Protein AF-A0A933INC3-F1 (afdb_monomer)

pLDDT: mean 94.61, std 6.66, range [44.75, 98.75]

Secondary structure (DSSP, 8-state):
------EEEEEE-HHHHHHH-TTHHHHHHHTTEEEEEEP--TT--SHHHHHHHHHHHHHHHHHHHHTT---EEEE---GGGPPPGGG-SS-HHHHHHHHHHHHTT-TTEEEEEEEE-SS--HHHHHHHHHHHHHGGG--SSEEEEE--SSSHHHHHHHHHHHHHTSSS-GGGEEE-S--TTTHHHHHHTT-EEEEEBSTTSB-HHHHHHHHHH-TTHHHHEEEE--BSSS---HHHHHHTSTTS-HHHHHIIIIIHHHHHTT-GGG-

Foldseek 3Di:
DPQDQAFEFLEAALVQQCVQPVCVLVVCQVRNYEYEHFDEQPPQQALVSLLVSVVVVLVVCVVSVVVRRRYAYAAEYALNNPHPPVRYPDQLLVSLLVSCVVCLPRPRYLYHDDAFDAPLDPVSLSNNLSNLNSCVSVQGHAAEYEAYPPPRQVRVVVRVVSVLVRPHDLLRYEYALDWLVRQCVSVVSPHAYEHADDPVGDALVRLVSNVVVPVSNLQRYAYHHRYGSHDDCRLVCSLPDPPDDVSSSSRRRHVNSCVSSVNVVVD

Sequence (267 aa):
MGNNDYRIDSHVHLDRILEGDPARVDWMIERNLAPISWAFSEGRDSFQAVRSYLEEQKELVRRLNLRGLRCYHVVGIHPRCIPPEAGWDLPPEVFLTDLFLRFREDPYCLGVGEIGLETGSDLEIAVFKAHLKALNSYREGCVCVHTPREDKVRVMLKALDILEQADLDPNRIVVDHLTPETVGSALERGFWAGVTMSPIKCGPEDVLAILDRFPKARERVMLNTDSNHDFYEDLFRFVHSRSTRQDWAYRIGFENTARFFGILDRF

Solvent-accessible surface area (backbone atoms only — not comparable to full-atom values): 13840 Å² total; per-residue (Å²): 129,84,84,72,80,54,34,39,32,65,32,26,27,59,73,38,23,49,72,54,45,54,67,53,55,58,56,28,42,80,57,40,43,27,45,25,25,40,32,53,54,75,92,29,57,22,56,68,50,40,51,51,50,52,54,51,49,52,54,49,42,53,55,39,39,76,73,60,33,60,47,34,32,27,50,55,58,19,45,93,26,62,41,54,76,92,32,50,91,56,60,66,40,59,49,43,34,56,50,51,65,66,43,70,77,38,93,48,48,45,28,36,9,26,28,32,36,52,84,61,45,73,68,30,49,54,51,37,52,23,49,61,57,25,40,73,81,46,86,81,48,29,38,38,29,50,44,28,90,59,70,36,70,66,42,34,52,55,50,50,56,53,52,74,71,41,99,63,67,42,75,39,30,34,43,27,67,39,45,72,84,50,42,57,70,40,52,74,69,50,28,25,35,26,33,32,21,31,102,88,69,34,53,73,66,44,54,49,49,36,51,68,76,35,75,66,37,64,72,35,27,28,35,15,36,65,23,26,55,62,78,57,61,45,48,66,54,46,52,70,32,89,86,44,56,67,72,54,25,48,25,29,31,25,51,32,44,27,56,61,58,70,42,57,89,79,109

Radius of gyration: 17.3 Å; Cα contacts (8 Å, |Δi|>4): 498; chains: 1; bounding box: 44×37×44 Å

Nearest PDB structures (foldseek):
  3guw-assembly2_D  TM=8.464E-01  e=1.607E-11  Archaeoglobus fulgidus DSM 4304
  4qro-assembly1_A  TM=6.154E-01  e=3.647E-06  Polaromonas sp. JS666
  2dvu-assembly1_C  TM=6.287E-01  e=1.044E-05  Rhizobium sp. MTP-10005
  7bpc-assembly1_D  TM=6.444E-01  e=2.990E-05  Fusarium oxysporum
  6m53-assembly1_A-2  TM=6.338E-01  e=1.536E-04  Fusarium oxysporum

Structure (mmCIF, N/CA/C/O backbone):
data_AF-A0A933INC3-F1
#
_entry.id   AF-A0A933INC3-F1
#
loop_
_atom_site.group_PDB
_atom_site.id
_atom_site.type_symbol
_atom_site.label_atom_id
_atom_site.label_alt_id
_atom_site.label_comp_id
_atom_site.label_asym_id
_atom_site.label_entity_id
_atom_site.label_seq_id
_atom_site.pdbx_PDB_ins_code
_atom_site.Cartn_x
_atom_site.Cartn_y
_atom_site.Cartn_z
_atom_site.occupancy
_atom_site.B_iso_or_equiv
_atom_site.auth_seq_id
_atom_site.auth_comp_id
_atom_site.auth_asym_id
_atom_site.auth_atom_id
_atom_site.pdbx_PDB_model_num
ATOM 1 N N . MET A 1 1 ? -19.454 -6.520 19.773 1.00 44.75 1 MET A N 1
ATOM 2 C CA . MET A 1 1 ? -18.056 -6.570 19.301 1.00 44.75 1 MET A CA 1
ATOM 3 C C . MET A 1 1 ? -17.294 -5.578 20.154 1.00 44.75 1 MET A C 1
ATOM 5 O O . MET A 1 1 ? -17.765 -4.454 20.276 1.00 44.75 1 MET A O 1
ATOM 9 N N . GLY A 1 2 ? -16.264 -6.025 20.877 1.00 48.22 2 GLY A N 1
ATOM 10 C CA . GLY A 1 2 ? -15.470 -5.134 21.727 1.00 48.22 2 GLY A CA 1
ATOM 11 C C . GLY A 1 2 ? -14.809 -4.074 20.855 1.00 48.22 2 GLY A C 1
ATOM 12 O O . GLY A 1 2 ? -14.285 -4.410 19.796 1.00 48.22 2 GLY A O 1
ATOM 13 N N . ASN A 1 3 ? -14.915 -2.805 21.242 1.00 60.34 3 ASN A N 1
ATOM 14 C CA . ASN A 1 3 ? -14.303 -1.721 20.485 1.00 60.34 3 ASN A CA 1
ATOM 15 C C . ASN A 1 3 ? -12.782 -1.890 20.597 1.00 60.34 3 ASN A C 1
ATOM 17 O O . ASN A 1 3 ? -12.246 -1.817 21.699 1.00 60.34 3 ASN A O 1
ATOM 21 N N . ASN A 1 4 ? -12.114 -2.202 19.487 1.00 75.25 4 ASN A N 1
ATOM 22 C CA . ASN A 1 4 ? -10.658 -2.243 19.452 1.00 75.25 4 ASN A CA 1
ATOM 23 C C . ASN A 1 4 ? -10.133 -0.800 19.488 1.00 75.25 4 ASN A C 1
ATOM 25 O O . ASN A 1 4 ? -10.563 0.030 18.680 1.00 75.25 4 ASN A O 1
ATOM 29 N N . ASP A 1 5 ? -9.229 -0.501 20.419 1.00 89.00 5 ASP A N 1
ATOM 30 C CA . ASP A 1 5 ? -8.644 0.837 20.558 1.00 89.00 5 ASP A CA 1
ATOM 31 C C . ASP A 1 5 ? -7.553 1.127 19.517 1.00 89.00 5 ASP A C 1
ATOM 33 O O . ASP A 1 5 ? -7.096 2.264 19.415 1.00 89.00 5 ASP A O 1
ATOM 37 N N . TYR A 1 6 ? -7.163 0.145 18.700 1.00 95.75 6 TYR A N 1
ATOM 38 C CA . TYR A 1 6 ? -6.208 0.366 17.623 1.00 95.75 6 TYR A CA 1
ATOM 39 C C . TYR A 1 6 ? -6.802 1.112 16.430 1.00 95.75 6 TYR A C 1
ATOM 41 O O . TYR A 1 6 ? -7.982 0.996 16.083 1.00 95.75 6 TYR A O 1
ATOM 49 N N . ARG A 1 7 ? -5.926 1.841 15.743 1.00 97.19 7 ARG A N 1
ATOM 50 C CA . ARG A 1 7 ? -6.109 2.285 14.359 1.00 97.19 7 ARG A CA 1
ATOM 51 C C . ARG A 1 7 ? -4.988 1.716 13.506 1.00 97.19 7 ARG A C 1
ATOM 53 O O . ARG A 1 7 ? -3.928 1.381 14.033 1.00 97.19 7 ARG A O 1
ATOM 60 N N . ILE A 1 8 ? -5.224 1.597 12.206 1.00 98.50 8 ILE A N 1
ATOM 61 C CA . ILE A 1 8 ? -4.214 1.135 11.255 1.00 98.50 8 ILE A CA 1
ATOM 62 C C . ILE A 1 8 ? -3.999 2.223 10.212 1.00 98.50 8 ILE A C 1
ATOM 64 O O . ILE A 1 8 ? -4.950 2.643 9.556 1.00 98.50 8 ILE A O 1
ATOM 68 N N . ASP A 1 9 ? -2.750 2.647 10.060 1.00 98.62 9 ASP A N 1
ATOM 69 C CA . ASP A 1 9 ? -2.318 3.422 8.903 1.00 98.62 9 ASP A CA 1
ATOM 70 C C . ASP A 1 9 ? -1.898 2.438 7.807 1.00 98.62 9 ASP A C 1
ATOM 72 O O . ASP A 1 9 ? -0.901 1.722 7.955 1.00 98.62 9 ASP A O 1
ATOM 76 N N . SER A 1 10 ? -2.706 2.326 6.746 1.00 98.56 10 SER A N 1
ATOM 77 C CA . SER A 1 10 ? -2.545 1.244 5.770 1.00 98.56 10 SER A CA 1
ATOM 78 C C . SER A 1 10 ? -1.328 1.399 4.858 1.00 98.56 10 SER A C 1
ATOM 80 O O .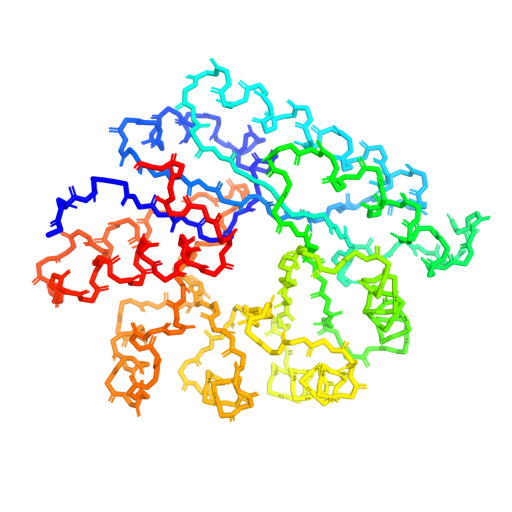 SER A 1 10 ? -1.026 0.451 4.133 1.00 98.56 10 SER A O 1
ATOM 82 N N . HIS A 1 11 ? -0.666 2.560 4.863 1.00 98.75 11 HIS A N 1
ATOM 83 C CA . HIS A 1 11 ? 0.489 2.853 4.021 1.00 98.75 11 HIS A CA 1
ATOM 84 C C . HIS A 1 11 ? 1.326 3.997 4.614 1.00 98.75 11 HIS A C 1
ATOM 86 O O . HIS A 1 11 ? 0.915 5.158 4.645 1.00 98.75 11 HIS A O 1
ATOM 92 N N . VAL A 1 12 ? 2.538 3.650 5.043 1.00 98.62 12 VAL A N 1
ATOM 93 C CA . VAL A 1 12 ? 3.628 4.580 5.370 1.00 98.62 12 VAL A CA 1
ATOM 94 C C . VAL A 1 12 ? 4.962 4.032 4.849 1.00 98.62 12 VAL A C 1
ATOM 96 O O . VAL A 1 12 ? 5.037 2.875 4.439 1.00 98.62 12 VAL A O 1
ATOM 99 N N . HIS A 1 13 ? 6.045 4.797 4.970 1.00 98.31 13 HIS A N 1
ATOM 100 C CA . HIS A 1 13 ? 7.417 4.317 4.776 1.00 98.31 13 HIS A CA 1
ATOM 101 C C . HIS A 1 13 ? 8.206 4.448 6.090 1.00 98.31 13 HIS A C 1
ATOM 103 O O . HIS A 1 13 ? 8.752 5.508 6.408 1.00 98.31 13 HIS A O 1
ATOM 109 N N . LEU A 1 14 ? 8.232 3.381 6.904 1.00 98.12 14 LEU A N 1
ATOM 110 C CA . LEU A 1 14 ? 8.781 3.430 8.272 1.00 98.12 14 LEU A CA 1
ATOM 111 C C . LEU A 1 14 ? 10.280 3.738 8.330 1.00 98.12 14 LEU A C 1
ATOM 113 O O . LEU A 1 14 ? 10.731 4.396 9.267 1.00 98.12 14 LEU A O 1
ATOM 117 N N . ASP A 1 15 ? 11.046 3.263 7.350 1.00 97.25 15 ASP A N 1
ATOM 118 C CA . ASP A 1 15 ? 12.463 3.590 7.185 1.00 97.25 15 ASP A CA 1
ATOM 119 C C . ASP A 1 15 ? 12.658 5.106 7.056 1.00 97.25 15 ASP A C 1
ATOM 121 O O . ASP A 1 15 ? 13.464 5.690 7.777 1.00 97.25 15 ASP A O 1
ATOM 125 N N . ARG A 1 16 ? 11.837 5.756 6.225 1.00 97.31 16 ARG A N 1
ATOM 126 C CA . ARG A 1 16 ? 11.894 7.205 5.978 1.00 97.31 16 ARG A CA 1
ATOM 127 C C . ARG A 1 16 ? 11.399 8.029 7.161 1.00 97.31 16 ARG A C 1
ATOM 129 O O . ARG A 1 16 ? 12.016 9.038 7.492 1.00 97.31 16 ARG A O 1
ATOM 136 N N . ILE A 1 17 ? 10.351 7.573 7.849 1.00 98.00 17 ILE A N 1
ATOM 137 C CA . ILE A 1 17 ? 9.885 8.207 9.095 1.00 98.00 17 ILE A CA 1
ATOM 138 C C . ILE A 1 17 ? 11.004 8.222 10.136 1.00 98.00 17 ILE A C 1
ATOM 140 O O . ILE A 1 17 ? 11.226 9.239 10.784 1.00 98.00 17 ILE A O 1
ATOM 144 N N . LEU A 1 18 ? 11.740 7.119 10.290 1.00 97.00 18 LEU A N 1
ATOM 145 C CA . LEU A 1 18 ? 12.851 7.044 11.240 1.00 97.00 18 LEU A CA 1
ATOM 146 C C . LEU A 1 18 ? 14.048 7.916 10.851 1.00 97.00 18 LEU A C 1
ATOM 148 O O . LEU A 1 18 ? 14.745 8.399 11.742 1.00 97.00 18 LEU A O 1
ATOM 152 N N . GLU A 1 19 ? 14.292 8.105 9.554 1.00 96.31 19 GLU A N 1
ATOM 153 C CA . GLU A 1 19 ? 15.299 9.048 9.054 1.00 96.31 19 GLU A CA 1
ATOM 154 C C . GLU A 1 19 ? 14.908 10.510 9.326 1.00 96.31 19 GLU A C 1
ATOM 156 O O . GLU A 1 19 ? 15.783 11.318 9.636 1.00 96.31 19 GLU A O 1
ATOM 161 N N . GLY A 1 20 ? 13.618 10.849 9.211 1.00 96.31 20 GLY A N 1
ATOM 162 C CA . GLY A 1 20 ? 13.102 12.207 9.410 1.00 96.31 20 GLY A CA 1
ATOM 163 C C . GLY A 1 20 ? 12.872 12.577 10.879 1.00 96.31 20 GLY A C 1
ATOM 164 O O . GLY A 1 20 ? 13.449 13.543 11.378 1.00 96.31 20 GLY A O 1
ATOM 165 N N . ASP A 1 21 ? 12.034 11.811 11.580 1.00 96.12 21 ASP A N 1
ATOM 166 C CA . ASP A 1 21 ? 11.660 12.040 12.978 1.00 96.12 21 ASP A CA 1
ATOM 167 C C . ASP A 1 21 ? 11.411 10.705 13.715 1.00 96.12 21 ASP A C 1
ATOM 169 O O . ASP A 1 21 ? 10.285 10.192 13.764 1.00 96.12 21 ASP A O 1
ATOM 173 N N . PRO A 1 22 ? 12.442 10.119 14.351 1.00 95.56 22 PRO A N 1
ATOM 174 C CA . PRO A 1 22 ? 12.309 8.827 15.011 1.00 95.56 22 PRO A CA 1
ATOM 175 C C . PRO A 1 22 ? 11.391 8.844 16.243 1.00 95.56 22 PRO A C 1
ATOM 177 O O . PRO A 1 22 ? 10.933 7.776 16.661 1.00 95.56 22 PRO A O 1
ATOM 180 N N . ALA A 1 23 ? 11.075 10.018 16.812 1.00 96.88 23 ALA A N 1
ATOM 181 C CA . ALA A 1 23 ? 10.150 10.132 17.943 1.00 96.88 23 ALA A CA 1
ATOM 182 C C . ALA A 1 23 ? 8.705 9.763 17.555 1.00 96.88 23 ALA A C 1
ATOM 184 O O . ALA A 1 23 ? 7.881 9.444 18.416 1.00 96.88 23 ALA A O 1
ATOM 185 N N . ARG A 1 24 ? 8.392 9.727 16.252 1.00 97.69 24 ARG A N 1
ATOM 186 C CA . ARG A 1 24 ? 7.079 9.303 15.747 1.00 97.69 24 ARG A CA 1
ATOM 187 C C . ARG A 1 24 ? 6.761 7.844 16.025 1.00 97.69 24 ARG A C 1
ATOM 189 O O . ARG A 1 24 ? 5.590 7.504 16.157 1.00 97.69 24 ARG A O 1
ATOM 196 N N . VAL A 1 25 ? 7.772 6.995 16.209 1.00 97.94 25 VAL A N 1
ATOM 197 C CA . VAL A 1 25 ? 7.556 5.615 16.663 1.00 97.94 25 VAL A CA 1
ATOM 198 C C . VAL A 1 25 ? 6.901 5.584 18.040 1.00 97.94 25 VAL A C 1
ATOM 200 O O . VAL A 1 25 ? 5.900 4.893 18.214 1.00 97.94 25 VAL A O 1
ATOM 203 N N . ASP A 1 26 ? 7.418 6.354 18.997 1.00 98.25 26 ASP A N 1
ATOM 204 C CA . ASP A 1 26 ? 6.863 6.381 20.353 1.00 98.25 26 ASP A CA 1
ATOM 205 C C . ASP A 1 26 ? 5.454 6.997 20.339 1.00 98.25 26 ASP A C 1
ATOM 207 O O . ASP A 1 26 ? 4.534 6.460 20.955 1.00 98.25 26 ASP A O 1
ATOM 211 N N . TRP A 1 27 ? 5.241 8.035 19.520 1.00 98.12 27 TRP A N 1
ATOM 212 C CA . TRP A 1 27 ? 3.917 8.625 19.303 1.00 98.12 27 TRP A CA 1
ATOM 213 C C . TRP A 1 27 ? 2.881 7.601 18.808 1.00 98.12 27 TRP A C 1
ATOM 215 O O . TRP A 1 27 ? 1.746 7.612 19.293 1.00 98.12 27 TRP A O 1
ATOM 225 N N . MET A 1 28 ? 3.263 6.720 17.869 1.00 98.50 28 MET A N 1
ATOM 226 C CA . MET A 1 28 ? 2.406 5.649 17.340 1.00 98.50 28 MET A CA 1
ATOM 227 C C . MET A 1 28 ? 2.114 4.574 18.395 1.00 98.50 28 MET A C 1
ATOM 229 O O . MET A 1 28 ? 0.959 4.166 18.536 1.00 98.50 28 MET A O 1
ATOM 233 N N . ILE A 1 29 ? 3.128 4.163 19.169 1.00 98.31 29 ILE A N 1
ATOM 234 C CA . ILE A 1 29 ? 2.984 3.193 20.269 1.00 98.31 29 ILE A CA 1
ATOM 235 C C . ILE A 1 29 ? 1.985 3.707 21.310 1.00 98.31 29 ILE A C 1
ATOM 237 O O . ILE A 1 29 ? 1.024 3.016 21.638 1.00 98.31 29 ILE A O 1
ATOM 241 N N . GLU A 1 30 ? 2.165 4.939 21.792 1.00 97.88 30 GLU A N 1
ATOM 242 C CA . GLU A 1 30 ? 1.306 5.560 22.812 1.00 97.88 30 GLU A CA 1
ATOM 243 C C . GLU A 1 30 ? -0.167 5.673 22.394 1.00 97.88 30 GLU A C 1
ATOM 245 O O . GLU A 1 30 ? -1.050 5.810 23.241 1.00 97.88 30 GLU A O 1
ATOM 250 N N . ARG A 1 31 ? -0.434 5.658 21.086 1.00 97.56 31 ARG A N 1
ATOM 251 C CA . ARG A 1 31 ? -1.758 5.889 20.495 1.00 97.56 31 ARG A CA 1
ATOM 252 C C . ARG A 1 31 ? -2.373 4.650 19.866 1.00 97.56 31 ARG A C 1
ATOM 254 O O . ARG A 1 31 ? -3.428 4.771 19.248 1.00 97.56 31 ARG A O 1
ATOM 261 N N . ASN A 1 32 ? -1.741 3.483 20.013 1.00 97.50 32 ASN A N 1
ATOM 262 C CA . ASN A 1 32 ? -2.178 2.248 19.363 1.00 97.50 32 ASN A CA 1
ATOM 263 C C . ASN A 1 32 ? -2.395 2.438 17.845 1.00 97.50 32 ASN A C 1
ATOM 265 O O . ASN A 1 32 ? -3.365 1.936 17.273 1.00 97.50 32 ASN A O 1
ATOM 269 N N . LEU A 1 33 ? -1.519 3.200 17.180 1.00 98.19 33 LEU A N 1
ATOM 270 C CA . LEU A 1 33 ? -1.530 3.321 15.724 1.00 98.19 33 LEU A CA 1
ATOM 271 C C . LEU A 1 33 ? -0.570 2.284 15.143 1.00 98.19 33 LEU A C 1
ATOM 273 O O . LEU A 1 33 ? 0.637 2.368 15.353 1.00 98.19 33 LEU A O 1
ATOM 277 N N . ALA A 1 34 ? -1.112 1.307 14.423 1.00 98.56 34 ALA A N 1
ATOM 278 C CA . ALA A 1 34 ? -0.337 0.274 13.756 1.00 98.56 34 ALA A CA 1
ATOM 279 C C . ALA A 1 34 ? -0.048 0.669 12.297 1.00 98.56 34 ALA A C 1
ATOM 281 O O . ALA A 1 34 ? -0.988 0.779 11.510 1.00 98.56 34 ALA A O 1
ATOM 282 N N . PRO A 1 35 ? 1.216 0.884 11.908 1.00 98.69 35 PRO A N 1
ATOM 283 C CA . PRO A 1 35 ? 1.570 1.200 10.530 1.00 98.69 35 PRO A CA 1
ATOM 284 C C . PRO A 1 35 ? 1.825 -0.051 9.681 1.00 98.69 35 PRO A C 1
ATOM 286 O O . PRO A 1 35 ? 2.371 -1.053 10.160 1.00 98.69 35 PRO A O 1
ATOM 289 N N . ILE A 1 36 ? 1.507 0.046 8.391 1.00 98.75 36 ILE A N 1
ATOM 290 C CA . ILE A 1 36 ? 1.934 -0.906 7.360 1.00 98.75 36 ILE A CA 1
ATOM 291 C C . ILE A 1 36 ? 2.946 -0.205 6.450 1.00 98.75 36 ILE A C 1
ATOM 293 O O . ILE A 1 36 ? 2.606 0.734 5.735 1.00 98.75 36 ILE A O 1
ATOM 297 N N . SER A 1 37 ? 4.199 -0.657 6.504 1.00 98.69 37 SER A N 1
ATOM 298 C CA . SER A 1 37 ? 5.319 -0.091 5.751 1.00 98.69 37 SER A CA 1
ATOM 299 C C . SER A 1 37 ? 5.346 -0.624 4.321 1.00 98.69 37 SER A C 1
ATOM 301 O O . SER A 1 37 ? 5.420 -1.838 4.121 1.00 98.69 37 SER A O 1
ATOM 303 N N . TRP A 1 38 ? 5.280 0.255 3.327 1.00 98.56 38 TRP A N 1
ATOM 304 C CA . TRP A 1 38 ? 5.379 -0.123 1.917 1.00 98.56 38 TRP A CA 1
ATOM 305 C C . TRP A 1 38 ? 6.794 0.142 1.400 1.00 98.56 38 TRP A C 1
ATOM 307 O O . TRP A 1 38 ? 7.463 1.098 1.805 1.00 98.56 38 TRP A O 1
ATOM 317 N N . ALA A 1 39 ? 7.285 -0.734 0.525 1.00 96.88 39 ALA A N 1
ATOM 318 C CA . ALA A 1 39 ? 8.638 -0.632 -0.003 1.00 96.88 39 ALA A CA 1
ATOM 319 C C . ALA A 1 39 ? 8.776 0.500 -1.032 1.00 96.88 39 ALA A C 1
ATOM 321 O O . ALA A 1 39 ? 8.030 0.532 -2.007 1.00 96.88 39 ALA A O 1
ATOM 322 N N . PHE A 1 40 ? 9.794 1.357 -0.869 1.00 96.88 40 PHE A N 1
ATOM 323 C CA . PHE A 1 40 ? 10.118 2.409 -1.844 1.00 96.88 40 PHE A CA 1
ATOM 324 C C . PHE A 1 40 ? 11.447 2.159 -2.573 1.00 96.88 40 PHE A C 1
ATOM 326 O O . PHE A 1 40 ? 11.507 2.266 -3.788 1.00 96.88 40 PHE A O 1
ATOM 333 N N . SER A 1 41 ? 12.507 1.712 -1.890 1.00 95.19 41 SER A N 1
ATOM 334 C CA . SER A 1 41 ? 13.806 1.335 -2.500 1.00 95.19 41 SER A CA 1
ATOM 335 C C . SER A 1 41 ? 14.486 2.415 -3.366 1.00 95.19 41 SER A C 1
ATOM 337 O O . SER A 1 41 ? 15.206 2.112 -4.315 1.00 95.19 41 SER A O 1
ATOM 339 N N . GLU A 1 42 ? 14.297 3.693 -3.040 1.00 95.12 42 GLU A N 1
ATOM 340 C CA . GLU A 1 42 ? 14.924 4.795 -3.779 1.00 95.12 42 GLU A CA 1
ATOM 341 C C . GLU A 1 42 ? 16.456 4.695 -3.811 1.00 95.12 42 GLU A C 1
ATOM 343 O O . GLU A 1 42 ? 17.097 4.359 -2.812 1.00 95.12 42 GLU A O 1
ATOM 348 N N . GLY A 1 43 ? 17.039 5.010 -4.970 1.00 93.06 43 GLY A N 1
ATOM 349 C CA . GLY A 1 43 ? 18.489 5.038 -5.167 1.00 93.06 43 GLY A CA 1
ATOM 350 C C . GLY A 1 43 ? 19.149 3.663 -5.300 1.00 93.06 43 GLY A C 1
ATOM 351 O O . GLY A 1 43 ? 20.375 3.588 -5.321 1.00 93.06 43 GLY A O 1
ATOM 352 N N . ARG A 1 44 ? 18.376 2.571 -5.386 1.00 96.69 44 ARG A N 1
ATOM 353 C CA . ARG A 1 44 ? 18.907 1.223 -5.637 1.00 96.69 44 ARG A CA 1
ATOM 354 C C . ARG A 1 44 ? 19.024 0.985 -7.143 1.00 96.69 44 ARG A C 1
ATOM 356 O O . ARG A 1 44 ? 18.049 1.083 -7.877 1.00 96.69 44 ARG A O 1
ATOM 363 N N . ASP A 1 45 ? 20.231 0.678 -7.600 1.00 96.31 45 ASP A N 1
ATOM 364 C CA . ASP A 1 45 ? 20.603 0.613 -9.020 1.00 96.31 45 ASP A CA 1
ATOM 365 C C . ASP A 1 45 ? 20.677 -0.815 -9.585 1.00 96.31 45 ASP A C 1
ATOM 367 O O . ASP A 1 45 ? 20.951 -1.007 -10.767 1.00 96.31 45 ASP A O 1
ATOM 371 N N . SER A 1 46 ? 20.415 -1.824 -8.755 1.00 97.94 46 SER A N 1
ATOM 372 C CA . SER A 1 46 ? 20.443 -3.237 -9.127 1.00 97.94 46 SER A CA 1
ATOM 373 C C . SER A 1 46 ? 19.415 -4.038 -8.338 1.00 97.94 46 SER A C 1
ATOM 375 O O . SER A 1 46 ? 19.022 -3.661 -7.230 1.00 97.94 46 SER A O 1
ATOM 377 N N . PHE A 1 47 ? 19.018 -5.197 -8.863 1.00 97.25 47 PHE A N 1
ATOM 378 C CA . PHE A 1 47 ? 18.140 -6.116 -8.131 1.00 97.25 47 PHE A CA 1
ATOM 379 C C . PHE A 1 47 ? 18.762 -6.621 -6.826 1.00 97.25 47 PHE A C 1
ATOM 381 O O . PHE A 1 47 ? 18.063 -6.770 -5.822 1.00 97.25 47 PHE A O 1
ATOM 388 N N . GLN A 1 48 ? 20.086 -6.786 -6.780 1.00 96.62 48 GLN A N 1
ATOM 389 C CA . GLN A 1 48 ? 20.786 -7.085 -5.533 1.00 96.62 48 GLN A CA 1
ATOM 390 C C . GLN A 1 48 ? 20.603 -5.974 -4.490 1.00 96.62 48 GLN A C 1
ATOM 392 O O . GLN A 1 48 ? 20.336 -6.279 -3.328 1.00 96.62 48 GLN A O 1
ATOM 397 N N . ALA A 1 49 ? 20.733 -4.704 -4.886 1.00 97.88 49 ALA A N 1
ATOM 398 C CA . ALA A 1 49 ? 20.560 -3.570 -3.981 1.00 97.88 49 ALA A CA 1
ATOM 399 C C . ALA A 1 49 ? 19.107 -3.437 -3.492 1.00 97.88 49 ALA A C 1
ATOM 401 O O . ALA A 1 49 ? 18.884 -3.167 -2.311 1.00 97.88 49 ALA A O 1
ATOM 402 N N . VAL A 1 50 ? 18.125 -3.686 -4.368 1.00 98.12 50 VAL A N 1
ATOM 403 C CA . VAL A 1 50 ? 16.701 -3.758 -3.997 1.00 98.12 50 VAL A CA 1
ATOM 404 C C . VAL A 1 50 ? 16.467 -4.864 -2.967 1.00 98.12 50 VAL A C 1
ATOM 406 O O . VAL A 1 50 ? 15.852 -4.622 -1.932 1.00 98.12 50 VAL A O 1
ATOM 409 N N . ARG A 1 51 ? 17.005 -6.068 -3.195 1.00 97.56 51 ARG A N 1
ATOM 410 C CA . ARG A 1 51 ? 16.886 -7.182 -2.244 1.00 97.56 51 ARG A CA 1
ATOM 411 C C . ARG A 1 51 ? 17.484 -6.841 -0.880 1.00 97.56 51 ARG A C 1
ATOM 413 O O . ARG A 1 51 ? 16.837 -7.095 0.130 1.00 97.56 51 ARG A O 1
ATOM 420 N N . SER A 1 52 ? 18.681 -6.254 -0.842 1.00 97.88 52 SER A N 1
ATOM 421 C CA . SER A 1 52 ? 19.306 -5.839 0.420 1.00 97.88 52 SER A CA 1
ATOM 422 C C . SER A 1 52 ? 18.433 -4.839 1.186 1.00 97.88 52 SER A C 1
ATOM 424 O O . SER A 1 52 ? 18.215 -5.018 2.380 1.00 97.88 52 SER A O 1
ATOM 426 N N . TYR A 1 53 ? 17.861 -3.847 0.494 1.00 98.38 53 TYR A N 1
ATOM 427 C CA . TYR A 1 53 ? 16.930 -2.887 1.095 1.00 98.38 53 TYR A CA 1
ATOM 428 C C . TYR A 1 53 ? 15.692 -3.560 1.713 1.00 98.38 53 TYR A C 1
ATOM 430 O O . TYR A 1 53 ? 15.270 -3.203 2.810 1.00 98.38 53 TYR A O 1
ATOM 438 N N . LEU A 1 54 ? 15.109 -4.552 1.037 1.00 98.19 54 LEU A N 1
ATOM 439 C CA . LEU A 1 54 ? 13.923 -5.248 1.545 1.00 98.19 54 LEU A CA 1
ATOM 440 C C . LEU A 1 54 ? 14.236 -6.112 2.778 1.00 98.19 54 LEU A C 1
ATOM 442 O O . LEU A 1 54 ? 13.421 -6.192 3.697 1.00 98.19 54 LEU A O 1
ATOM 446 N N . GLU A 1 55 ? 15.422 -6.723 2.842 1.00 98.06 55 GLU A N 1
ATOM 447 C CA . GLU A 1 55 ? 15.876 -7.438 4.046 1.00 98.06 55 GLU A CA 1
ATOM 448 C C . GLU A 1 55 ? 16.129 -6.471 5.221 1.00 98.06 55 GLU A C 1
ATOM 450 O O . GLU A 1 55 ? 15.803 -6.785 6.368 1.00 98.06 55 GLU A O 1
ATOM 455 N N . GLU A 1 56 ? 16.634 -5.262 4.948 1.00 98.12 56 GLU A N 1
ATOM 456 C CA . GLU A 1 56 ? 16.762 -4.195 5.952 1.00 98.12 56 GLU A CA 1
ATOM 457 C C . GLU A 1 56 ? 15.389 -3.740 6.483 1.00 98.12 56 GLU A C 1
ATOM 459 O O . GLU A 1 56 ? 15.219 -3.614 7.699 1.00 98.12 56 GLU A O 1
ATOM 464 N N . GLN A 1 57 ? 14.393 -3.556 5.604 1.00 98.00 57 GLN A N 1
ATOM 465 C CA . GLN A 1 57 ? 13.000 -3.256 5.980 1.00 98.00 57 GLN A CA 1
ATOM 466 C C . GLN A 1 57 ? 12.408 -4.347 6.882 1.00 98.00 57 GLN A C 1
ATOM 468 O O . GLN A 1 57 ? 11.842 -4.046 7.935 1.00 98.00 57 GLN A O 1
ATOM 473 N N . LYS A 1 58 ? 12.600 -5.621 6.530 1.00 98.06 58 LYS A N 1
ATOM 474 C CA . LYS A 1 58 ? 12.157 -6.757 7.348 1.00 98.06 58 LYS A CA 1
ATOM 475 C C . LYS A 1 58 ? 12.757 -6.740 8.750 1.00 98.06 58 LYS A C 1
ATOM 477 O O . LYS A 1 58 ? 12.033 -6.869 9.742 1.00 98.06 58 LYS A O 1
ATOM 482 N N . GLU A 1 59 ? 14.071 -6.560 8.864 1.00 98.50 59 GLU A N 1
ATOM 483 C CA . GLU A 1 59 ? 14.719 -6.499 10.176 1.00 98.50 59 GLU A CA 1
ATOM 484 C C . GLU A 1 59 ? 14.276 -5.258 10.964 1.00 98.50 59 GLU A C 1
ATOM 486 O O . GLU A 1 59 ? 14.082 -5.330 12.179 1.00 98.50 59 GLU A O 1
ATOM 491 N N . LEU A 1 60 ? 14.053 -4.126 10.294 1.00 98.50 60 LEU A N 1
ATOM 492 C CA . LEU A 1 60 ? 13.492 -2.936 10.922 1.00 98.50 60 LEU A CA 1
ATOM 493 C C . LEU A 1 60 ? 12.115 -3.216 11.542 1.00 98.50 60 LEU A C 1
ATOM 495 O O . LEU A 1 60 ? 11.923 -2.956 12.731 1.00 98.50 60 LEU A O 1
ATOM 499 N N . VAL A 1 61 ? 11.185 -3.782 10.771 1.00 98.75 61 VAL A N 1
ATOM 500 C CA . VAL A 1 61 ? 9.827 -4.126 11.226 1.00 98.75 61 VAL A CA 1
ATOM 501 C C . VAL A 1 61 ? 9.876 -5.081 12.415 1.00 98.75 61 VAL A C 1
ATOM 503 O O . VAL A 1 61 ? 9.169 -4.881 13.407 1.00 98.75 61 VAL A O 1
ATOM 506 N N . ARG A 1 62 ? 10.764 -6.081 12.377 1.00 98.62 62 ARG A N 1
ATOM 507 C CA . ARG A 1 62 ? 10.973 -7.004 13.499 1.00 98.62 62 ARG A CA 1
ATOM 508 C C . ARG A 1 62 ? 11.430 -6.270 14.763 1.00 98.62 62 ARG A C 1
ATOM 510 O O . ARG A 1 62 ? 10.876 -6.503 15.838 1.00 98.62 62 ARG A O 1
ATOM 517 N N . ARG A 1 63 ? 12.413 -5.368 14.656 1.00 98.56 63 ARG A N 1
ATOM 518 C CA . ARG A 1 63 ? 12.907 -4.572 15.797 1.00 98.56 63 ARG A CA 1
ATOM 519 C C . ARG A 1 63 ? 11.836 -3.644 16.369 1.00 98.56 63 ARG A C 1
ATOM 521 O O . ARG A 1 63 ? 11.770 -3.489 17.586 1.00 98.56 63 ARG A O 1
ATOM 528 N N . LEU A 1 64 ? 11.010 -3.036 15.521 1.00 98.62 64 LEU A N 1
ATOM 529 C CA . LEU A 1 64 ? 9.929 -2.148 15.954 1.00 98.62 64 LEU A CA 1
ATOM 530 C C . LEU A 1 64 ? 8.821 -2.909 16.697 1.00 98.62 64 LEU A C 1
ATOM 532 O O . LEU A 1 64 ? 8.406 -2.462 17.767 1.00 98.62 64 LEU A O 1
ATOM 536 N N . ASN A 1 65 ? 8.447 -4.105 16.232 1.00 98.62 65 ASN A N 1
ATOM 537 C CA . ASN A 1 65 ? 7.531 -4.984 16.971 1.00 98.62 65 ASN A CA 1
ATOM 538 C C . ASN A 1 65 ? 8.094 -5.388 18.341 1.00 98.62 65 ASN A C 1
ATOM 540 O O . ASN A 1 65 ? 7.370 -5.352 19.334 1.00 98.62 65 ASN A O 1
ATOM 544 N N . LEU A 1 66 ? 9.396 -5.690 18.441 1.00 98.25 66 LEU A N 1
ATOM 545 C CA . LEU A 1 66 ? 10.049 -5.967 19.731 1.00 98.25 66 LEU A CA 1
ATOM 546 C C . LEU A 1 66 ? 10.056 -4.756 20.681 1.00 98.25 66 LEU A C 1
ATOM 548 O O . LEU A 1 66 ? 10.092 -4.940 21.896 1.00 98.25 66 LEU A O 1
ATOM 552 N N . ARG A 1 67 ? 10.003 -3.527 20.149 1.00 97.62 67 ARG A N 1
ATOM 553 C CA . ARG A 1 67 ? 9.839 -2.288 20.931 1.00 97.62 67 ARG A CA 1
ATOM 554 C C . ARG A 1 67 ? 8.389 -2.002 21.338 1.00 97.62 67 ARG A C 1
ATOM 556 O O . ARG A 1 67 ? 8.166 -1.058 22.087 1.00 97.62 67 ARG A O 1
ATOM 563 N N . GLY A 1 68 ? 7.424 -2.787 20.860 1.00 97.62 68 GLY A N 1
ATOM 564 C CA . GLY A 1 68 ? 6.000 -2.606 21.141 1.00 97.62 68 GLY A CA 1
ATOM 565 C C . GLY A 1 68 ? 5.218 -1.855 20.061 1.00 97.62 68 GLY A C 1
ATOM 566 O O . GLY A 1 68 ? 4.011 -1.688 20.217 1.00 97.62 68 GLY A O 1
ATOM 567 N N . LEU A 1 69 ? 5.847 -1.442 18.951 1.00 98.31 69 LEU A N 1
ATOM 568 C CA . LEU A 1 69 ? 5.107 -0.927 17.798 1.00 98.31 69 LEU A CA 1
ATOM 569 C C . LEU A 1 69 ? 4.576 -2.104 16.984 1.00 98.31 69 LEU A C 1
ATOM 571 O O . LEU A 1 69 ? 5.329 -2.741 16.252 1.00 98.31 69 LEU A O 1
ATOM 575 N N . ARG A 1 70 ? 3.273 -2.371 17.080 1.00 98.31 70 ARG A N 1
ATOM 576 C CA . ARG A 1 70 ? 2.613 -3.346 16.208 1.00 98.31 70 ARG A CA 1
ATOM 577 C C . ARG A 1 70 ? 2.633 -2.824 14.773 1.00 98.31 70 ARG A C 1
ATOM 579 O O . ARG A 1 70 ? 1.840 -1.955 14.429 1.00 98.31 70 ARG A O 1
ATOM 586 N N . CYS A 1 71 ? 3.537 -3.337 13.949 1.00 98.69 71 CYS A N 1
ATOM 587 C CA . CYS A 1 71 ? 3.687 -2.901 12.565 1.00 98.69 71 CYS A CA 1
ATOM 588 C C . CYS A 1 71 ? 3.944 -4.067 11.617 1.00 98.69 71 CYS A C 1
ATOM 590 O O . CYS A 1 71 ? 4.409 -5.136 12.015 1.00 98.69 71 CYS A O 1
ATOM 592 N N . TYR A 1 72 ? 3.661 -3.834 10.345 1.00 98.75 72 TYR A N 1
ATOM 593 C CA . TYR A 1 72 ? 3.778 -4.830 9.288 1.00 98.75 72 TYR A CA 1
ATOM 594 C C . TYR A 1 72 ? 4.420 -4.216 8.049 1.00 98.75 72 TYR A C 1
ATOM 596 O O . TYR A 1 72 ? 4.643 -3.005 8.005 1.00 98.75 72 TYR A O 1
ATOM 604 N N . HIS A 1 73 ? 4.707 -5.031 7.039 1.00 98.56 73 HIS A N 1
ATOM 605 C CA . HIS A 1 73 ?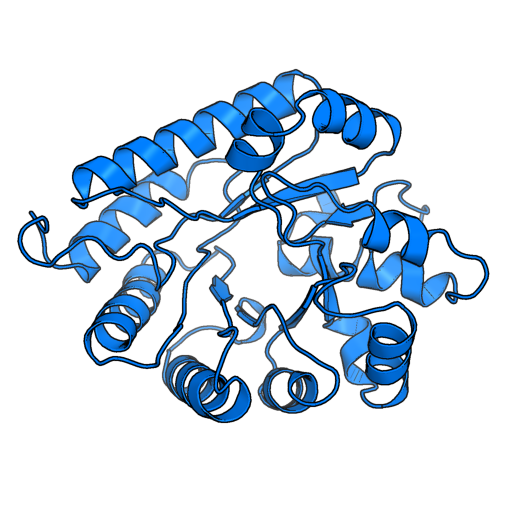 5.239 -4.539 5.771 1.00 98.56 73 HIS A CA 1
ATOM 606 C C . HIS A 1 73 ? 4.731 -5.308 4.562 1.00 98.56 73 HIS A C 1
ATOM 608 O O . HIS A 1 73 ? 4.194 -6.411 4.679 1.00 98.56 73 HIS A O 1
ATOM 614 N N . VAL A 1 74 ? 4.900 -4.694 3.398 1.00 98.00 74 VAL A N 1
ATOM 615 C CA . VAL A 1 74 ? 4.726 -5.311 2.083 1.00 98.00 74 VAL A CA 1
ATOM 616 C C . VAL A 1 74 ? 5.992 -5.097 1.260 1.00 98.00 74 VAL A C 1
ATOM 618 O O . VAL A 1 74 ? 6.708 -4.114 1.456 1.00 98.00 74 VAL A O 1
ATOM 621 N N . VAL A 1 75 ? 6.279 -6.036 0.357 1.00 96.81 75 VAL A N 1
ATOM 622 C CA . VAL A 1 75 ? 7.529 -6.042 -0.417 1.00 96.81 75 VAL A CA 1
ATOM 623 C C . VAL A 1 75 ? 7.291 -5.958 -1.915 1.00 96.81 75 VAL A C 1
ATOM 625 O O . VAL A 1 75 ? 6.409 -6.612 -2.459 1.00 96.81 75 VAL A O 1
ATOM 628 N N . GLY A 1 76 ? 8.093 -5.175 -2.619 1.00 96.44 76 GLY A N 1
ATOM 629 C CA . GLY A 1 76 ? 7.902 -4.931 -4.042 1.00 96.44 76 GLY A CA 1
ATOM 630 C C . GLY A 1 76 ? 8.915 -3.931 -4.570 1.00 96.44 76 GLY A C 1
ATOM 631 O O . GLY A 1 76 ? 9.850 -3.548 -3.864 1.00 96.44 76 GLY A O 1
ATOM 632 N N . ILE A 1 77 ? 8.727 -3.529 -5.823 1.00 98.25 77 ILE A N 1
ATOM 633 C CA . ILE A 1 77 ? 9.523 -2.485 -6.462 1.00 98.25 77 ILE A CA 1
ATOM 634 C C . ILE A 1 77 ? 8.577 -1.380 -6.917 1.00 98.25 77 ILE A C 1
ATOM 636 O O . ILE A 1 77 ? 7.805 -1.560 -7.865 1.00 98.25 77 ILE A O 1
ATOM 640 N N . HIS A 1 78 ? 8.687 -0.228 -6.261 1.00 98.38 78 HIS A N 1
ATOM 641 C CA . HIS A 1 78 ? 7.951 0.972 -6.629 1.00 98.38 78 HIS A CA 1
ATOM 642 C C . HIS A 1 78 ? 8.288 1.376 -8.082 1.00 98.38 78 HIS A C 1
ATOM 644 O O . HIS A 1 78 ? 9.466 1.346 -8.452 1.00 98.38 78 HIS A O 1
ATOM 650 N N . PRO A 1 79 ? 7.325 1.815 -8.923 1.00 98.12 79 PRO A N 1
ATOM 651 C CA . PRO A 1 79 ? 7.581 2.151 -10.335 1.00 98.12 79 PRO A CA 1
ATOM 652 C C . PRO A 1 79 ? 8.687 3.199 -10.547 1.00 98.12 79 PRO A C 1
ATOM 654 O O . PRO A 1 79 ? 9.484 3.093 -11.473 1.00 98.12 79 PRO A O 1
ATOM 657 N N . ARG A 1 80 ? 8.791 4.184 -9.648 1.00 97.38 80 ARG A N 1
ATOM 658 C CA . ARG A 1 80 ? 9.869 5.200 -9.629 1.00 97.38 80 ARG A CA 1
ATOM 659 C C . ARG A 1 80 ? 11.248 4.685 -9.196 1.00 97.38 80 ARG A C 1
ATOM 661 O O . ARG A 1 80 ? 12.220 5.430 -9.276 1.00 97.38 80 ARG A O 1
ATOM 668 N N . CYS A 1 81 ? 11.334 3.459 -8.699 1.00 97.88 81 CYS A N 1
ATOM 669 C CA . CYS A 1 81 ? 12.552 2.884 -8.131 1.00 97.88 81 CYS A CA 1
ATOM 670 C C . CYS A 1 81 ? 12.929 1.567 -8.814 1.00 97.88 81 CYS A C 1
ATOM 672 O O . CYS A 1 81 ? 13.690 0.771 -8.270 1.00 97.88 81 CYS A O 1
ATOM 674 N N . ILE A 1 82 ? 12.413 1.350 -10.029 1.00 98.19 82 ILE A N 1
ATOM 675 C CA . ILE A 1 82 ? 12.867 0.268 -10.895 1.00 98.19 82 ILE A CA 1
ATOM 676 C C . ILE A 1 82 ? 14.350 0.515 -11.214 1.00 98.19 82 ILE A C 1
ATOM 678 O O . ILE A 1 82 ? 14.676 1.565 -11.778 1.00 98.19 82 ILE A O 1
ATOM 682 N N . PRO A 1 83 ? 15.256 -0.421 -10.872 1.00 97.44 83 PRO A N 1
ATOM 683 C CA . PRO A 1 83 ? 16.667 -0.256 -11.184 1.00 97.44 83 PRO A CA 1
ATOM 684 C C . PRO A 1 83 ? 16.868 -0.229 -12.708 1.00 97.44 83 PRO A C 1
ATOM 686 O O . PRO A 1 83 ? 16.120 -0.903 -13.425 1.00 97.44 83 PRO A O 1
ATOM 689 N N . PRO A 1 84 ? 17.877 0.494 -13.227 1.00 96.00 84 PRO A N 1
ATOM 690 C CA . PRO A 1 84 ? 18.204 0.467 -14.650 1.00 96.00 84 PRO A CA 1
ATOM 691 C C . PRO A 1 84 ? 18.432 -0.964 -15.151 1.00 96.00 84 PRO A C 1
ATOM 693 O O . PRO A 1 84 ? 19.021 -1.775 -14.438 1.00 96.00 84 PRO A O 1
ATOM 696 N N . GLU A 1 85 ? 18.045 -1.263 -16.396 1.00 95.69 85 GLU A N 1
ATOM 697 C CA . GLU A 1 85 ? 18.159 -2.619 -16.970 1.00 95.69 85 GLU A CA 1
ATOM 698 C C . GLU A 1 85 ? 19.589 -3.187 -16.923 1.00 95.69 85 GLU A C 1
ATOM 700 O O . GLU A 1 85 ? 19.781 -4.390 -16.774 1.00 95.69 85 GLU A O 1
ATOM 705 N N . ALA A 1 86 ? 20.614 -2.328 -16.977 1.00 95.00 86 ALA A N 1
ATOM 706 C CA . ALA A 1 86 ? 22.015 -2.735 -16.842 1.00 95.00 86 ALA A CA 1
ATOM 707 C C . ALA A 1 86 ? 22.361 -3.342 -15.464 1.00 95.00 86 ALA A C 1
ATOM 709 O O . ALA A 1 86 ? 23.371 -4.031 -15.338 1.00 95.00 86 ALA A O 1
ATOM 710 N N . GLY A 1 87 ? 21.547 -3.079 -14.438 1.00 92.50 87 GLY A N 1
ATOM 711 C CA . GLY A 1 87 ? 21.683 -3.621 -13.086 1.00 92.50 87 GLY A CA 1
ATOM 712 C C . GLY A 1 87 ? 20.875 -4.899 -12.837 1.00 92.50 87 GLY A C 1
ATOM 713 O O . GLY A 1 87 ? 20.754 -5.324 -11.684 1.00 92.50 87 GLY A O 1
ATOM 714 N N . TRP A 1 88 ? 20.277 -5.488 -13.877 1.00 96.25 88 TRP A N 1
ATOM 715 C CA . TRP A 1 88 ? 19.476 -6.706 -13.769 1.00 96.25 88 TRP A CA 1
ATOM 716 C C . TRP A 1 88 ? 20.363 -7.935 -13.980 1.00 96.25 88 TRP A C 1
ATOM 718 O O . TRP A 1 88 ? 20.825 -8.214 -15.084 1.00 96.25 88 TRP A O 1
ATOM 728 N N . ASP A 1 89 ? 20.596 -8.693 -12.913 1.00 93.38 89 ASP A N 1
ATOM 729 C CA . ASP A 1 89 ? 21.313 -9.973 -12.941 1.00 93.38 89 ASP A CA 1
ATOM 730 C C . ASP A 1 89 ? 20.419 -11.149 -13.375 1.00 93.38 89 ASP A C 1
ATOM 732 O O . ASP A 1 89 ? 20.911 -12.211 -13.760 1.00 93.38 89 ASP A O 1
ATOM 736 N N . LEU A 1 90 ? 19.101 -10.953 -13.334 1.00 94.75 90 LEU A N 1
ATOM 737 C CA . LEU A 1 90 ? 18.066 -11.927 -13.666 1.00 94.75 90 LEU A CA 1
ATOM 738 C C . LEU A 1 90 ? 16.907 -11.243 -14.406 1.00 94.75 90 LEU A C 1
ATOM 740 O O . LEU A 1 90 ? 16.700 -10.041 -14.244 1.00 94.75 90 LEU A O 1
ATOM 744 N N . PRO A 1 91 ? 16.081 -11.985 -15.166 1.00 96.31 91 PRO A N 1
ATOM 745 C CA . PRO A 1 91 ? 14.803 -11.460 -15.632 1.00 96.31 91 PRO A CA 1
ATOM 746 C C . PRO A 1 91 ? 13.928 -11.010 -14.444 1.00 96.31 91 PRO A C 1
ATOM 748 O O . PRO A 1 91 ? 13.875 -11.736 -13.443 1.00 96.31 91 PRO A O 1
ATOM 751 N N . PRO A 1 92 ? 13.178 -9.893 -14.549 1.00 96.12 92 PRO A N 1
ATOM 752 C CA . PRO A 1 92 ? 12.385 -9.361 -13.436 1.00 96.12 92 PRO A CA 1
ATOM 753 C C . PRO A 1 92 ? 11.444 -10.389 -12.797 1.00 96.12 92 PRO A C 1
ATOM 755 O O . PRO A 1 92 ? 11.374 -10.493 -11.581 1.00 96.12 92 PRO A O 1
ATOM 758 N N . GLU A 1 93 ? 10.758 -11.204 -13.603 1.00 95.25 93 GLU A N 1
ATOM 759 C CA . GLU A 1 93 ? 9.826 -12.231 -13.112 1.00 95.25 93 GLU A CA 1
ATOM 760 C C . GLU A 1 93 ? 10.522 -13.301 -12.249 1.00 95.25 93 GLU A C 1
ATOM 762 O O . GLU A 1 93 ? 9.967 -13.747 -11.243 1.00 95.25 93 GLU A O 1
ATOM 767 N N . VAL A 1 94 ? 11.758 -13.677 -12.602 1.00 96.00 94 VAL A N 1
ATOM 768 C CA . VAL A 1 94 ? 12.558 -14.660 -11.853 1.00 96.00 94 VAL A CA 1
ATOM 769 C C . VAL A 1 94 ? 13.022 -14.062 -10.530 1.00 96.00 94 VAL A C 1
ATOM 771 O O . VAL A 1 94 ? 12.852 -14.691 -9.486 1.00 96.00 94 VAL A O 1
ATOM 774 N N . PHE A 1 95 ? 13.552 -12.836 -10.564 1.00 96.44 95 PHE A N 1
ATOM 775 C CA . PHE A 1 95 ? 13.951 -12.111 -9.359 1.00 96.44 95 PHE A CA 1
ATOM 776 C C . PHE A 1 95 ? 12.773 -11.933 -8.390 1.00 96.44 95 PHE A C 1
ATOM 778 O O . PHE A 1 95 ? 12.893 -12.239 -7.207 1.00 96.44 95 PHE A O 1
ATOM 785 N N . LEU A 1 96 ? 11.617 -11.495 -8.893 1.00 96.00 96 LEU A N 1
ATOM 786 C CA . LEU A 1 96 ? 10.422 -11.252 -8.083 1.00 96.00 96 LEU A CA 1
ATOM 787 C C . LEU A 1 96 ? 9.835 -12.543 -7.503 1.00 96.00 96 LEU A C 1
ATOM 78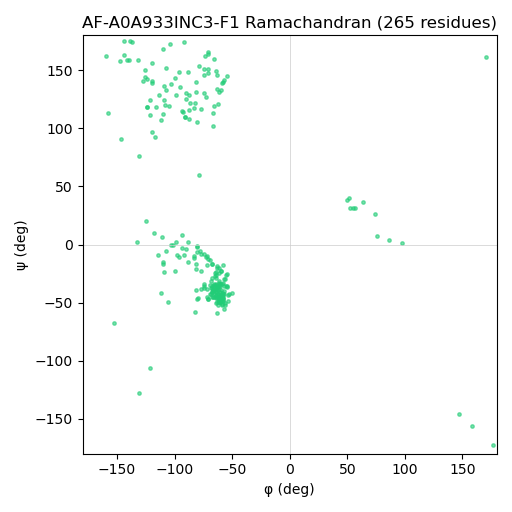9 O O . LEU A 1 96 ? 9.402 -12.553 -6.355 1.00 96.00 96 LEU A O 1
ATOM 793 N N . THR A 1 97 ? 9.861 -13.647 -8.254 1.00 94.62 97 THR A N 1
ATOM 794 C CA . THR A 1 97 ? 9.416 -14.952 -7.739 1.00 94.62 97 THR A CA 1
ATOM 795 C C . THR A 1 97 ? 10.299 -15.413 -6.580 1.00 94.62 97 THR A C 1
ATOM 797 O O . THR A 1 97 ? 9.786 -15.819 -5.537 1.00 94.62 97 THR A O 1
ATOM 800 N N . ASP A 1 98 ? 11.622 -15.314 -6.735 1.00 93.81 98 ASP A N 1
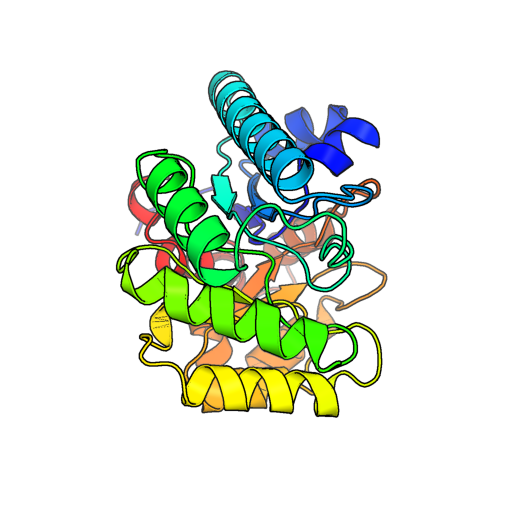ATOM 801 C CA . ASP A 1 98 ? 12.579 -15.620 -5.670 1.00 93.81 98 ASP A CA 1
ATOM 802 C C . ASP A 1 98 ? 12.372 -14.718 -4.446 1.00 93.81 98 ASP A C 1
ATOM 804 O O . ASP A 1 98 ? 12.311 -15.204 -3.316 1.00 93.81 98 ASP A O 1
ATOM 808 N N . LEU A 1 99 ? 12.193 -13.415 -4.672 1.00 93.06 99 LEU A N 1
ATOM 809 C CA . LEU A 1 99 ? 11.915 -12.440 -3.627 1.00 93.06 99 LEU A CA 1
ATOM 810 C C . LEU A 1 99 ? 10.652 -12.817 -2.840 1.00 93.06 99 LEU A C 1
ATOM 812 O O . LEU A 1 99 ? 10.719 -12.998 -1.628 1.00 93.06 99 LEU A O 1
ATOM 816 N N . PHE A 1 100 ? 9.509 -13.012 -3.496 1.00 92.88 100 PHE A N 1
ATOM 817 C CA . PHE A 1 100 ? 8.259 -13.312 -2.790 1.00 92.88 100 PHE A CA 1
ATOM 818 C C . PHE A 1 100 ? 8.324 -14.631 -2.021 1.00 92.88 100 PHE A C 1
ATOM 820 O O . PHE A 1 100 ? 7.825 -14.709 -0.899 1.00 92.88 100 PHE A O 1
ATOM 827 N N . LEU A 1 101 ? 9.006 -15.649 -2.557 1.00 91.25 101 LEU A N 1
ATOM 828 C CA . LEU A 1 101 ? 9.203 -16.914 -1.848 1.00 91.25 101 LEU A CA 1
ATOM 829 C C . LEU A 1 101 ? 10.041 -16.772 -0.570 1.00 91.25 101 LEU A C 1
ATOM 831 O O . LEU A 1 101 ? 9.832 -17.541 0.364 1.00 91.25 101 LEU A O 1
ATOM 835 N N . ARG A 1 102 ? 10.963 -15.806 -0.492 1.00 91.44 102 ARG A N 1
ATOM 836 C CA . ARG A 1 102 ? 11.743 -15.538 0.732 1.00 91.44 102 ARG A CA 1
ATOM 837 C C . ARG A 1 102 ? 10.922 -14.830 1.803 1.00 91.44 102 ARG A C 1
ATOM 839 O O . ARG A 1 102 ? 11.098 -15.101 2.990 1.00 91.44 102 ARG A O 1
ATOM 846 N N . PHE A 1 103 ? 10.047 -13.918 1.391 1.00 93.69 103 PHE A N 1
ATOM 847 C CA . PHE A 1 103 ? 9.264 -13.094 2.311 1.00 93.69 103 PHE A CA 1
ATOM 848 C C . PHE A 1 103 ? 7.939 -13.737 2.727 1.00 93.69 103 PHE A C 1
ATOM 850 O O . PHE A 1 103 ? 7.376 -13.328 3.735 1.00 93.69 103 PHE A O 1
ATOM 857 N N . ARG A 1 104 ? 7.474 -14.779 2.028 1.00 89.75 104 ARG A N 1
ATOM 858 C CA . ARG A 1 104 ? 6.231 -15.496 2.368 1.00 89.75 104 ARG A CA 1
ATOM 859 C C . ARG A 1 104 ? 6.203 -16.079 3.787 1.00 89.75 104 ARG A C 1
ATOM 861 O O . ARG A 1 104 ? 5.134 -16.246 4.351 1.00 89.75 104 ARG A O 1
ATOM 868 N N . GLU A 1 105 ? 7.366 -16.446 4.328 1.00 89.00 105 GLU A N 1
ATOM 869 C CA . GLU A 1 105 ? 7.488 -17.059 5.661 1.00 89.00 105 GLU A CA 1
ATOM 870 C C . GLU A 1 105 ? 7.687 -16.006 6.765 1.00 89.00 105 GLU A C 1
ATOM 872 O O . GLU A 1 105 ? 7.783 -16.347 7.943 1.00 89.00 105 GLU A O 1
ATOM 877 N N . ASP A 1 106 ? 7.808 -14.724 6.405 1.00 94.38 106 ASP A N 1
ATOM 878 C CA . ASP A 1 106 ? 7.923 -13.650 7.384 1.00 94.38 106 ASP A CA 1
ATOM 879 C C . ASP A 1 106 ? 6.540 -13.349 7.987 1.00 94.38 106 ASP A C 1
ATOM 881 O O . ASP A 1 106 ? 5.658 -12.878 7.267 1.00 94.38 106 ASP A O 1
ATOM 885 N N . PRO A 1 107 ? 6.333 -13.549 9.304 1.00 94.62 107 PRO A N 1
ATOM 886 C CA . PRO A 1 107 ? 5.030 -13.331 9.932 1.00 94.62 107 PRO A CA 1
ATOM 887 C C . PRO A 1 107 ? 4.549 -11.873 9.861 1.00 94.62 107 PRO A C 1
ATOM 889 O O . PRO A 1 107 ? 3.354 -11.619 10.053 1.00 94.62 107 PRO A O 1
ATOM 892 N N . TYR A 1 108 ? 5.453 -10.918 9.607 1.00 97.69 108 TYR A N 1
ATOM 893 C CA . TYR A 1 108 ? 5.125 -9.499 9.488 1.00 97.69 108 TYR A CA 1
ATOM 894 C C . TYR A 1 108 ? 4.929 -9.028 8.042 1.00 97.69 108 TYR A C 1
ATOM 896 O O . TYR A 1 108 ? 4.456 -7.907 7.845 1.00 97.69 108 TYR A O 1
ATOM 904 N N . CYS A 1 109 ? 5.270 -9.851 7.045 1.00 97.44 109 CYS A N 1
ATOM 905 C CA . CYS A 1 109 ? 5.048 -9.537 5.638 1.00 97.44 109 CYS A CA 1
ATOM 906 C C . CYS A 1 109 ? 3.609 -9.894 5.246 1.00 97.44 109 CYS A C 1
ATOM 908 O O . CYS A 1 109 ? 3.207 -11.053 5.310 1.00 97.44 109 CYS A O 1
ATOM 910 N N . LEU A 1 110 ? 2.819 -8.901 4.838 1.00 96.81 110 LEU A N 1
ATOM 911 C CA . LEU A 1 110 ? 1.393 -9.080 4.537 1.00 96.81 110 LEU A CA 1
ATOM 912 C C . LEU A 1 110 ? 1.102 -9.263 3.045 1.00 96.81 110 LEU A C 1
ATOM 914 O O . LEU A 1 110 ? -0.026 -9.572 2.657 1.00 96.81 110 LEU A O 1
ATOM 918 N N . GLY A 1 111 ? 2.096 -9.065 2.183 1.00 95.75 111 GLY A N 1
ATOM 919 C CA . GLY A 1 111 ? 1.871 -9.091 0.748 1.00 95.75 111 GLY A CA 1
ATOM 920 C C . GLY A 1 111 ? 2.928 -8.359 -0.057 1.00 95.75 111 GLY A C 1
ATOM 921 O O . GLY A 1 111 ? 4.068 -8.189 0.374 1.00 95.75 111 GLY A O 1
ATOM 922 N N . VAL A 1 112 ? 2.515 -7.946 -1.250 1.00 96.75 112 VAL A N 1
ATOM 923 C CA . VAL A 1 112 ? 3.365 -7.323 -2.257 1.00 96.75 112 VAL A CA 1
ATOM 924 C C . VAL A 1 112 ? 2.963 -5.873 -2.472 1.00 96.75 112 VAL A C 1
ATOM 926 O O . VAL A 1 112 ? 1.797 -5.580 -2.720 1.00 96.75 112 VAL A O 1
ATOM 929 N N . GLY A 1 113 ? 3.942 -4.979 -2.399 1.00 96.38 113 GLY A N 1
ATOM 930 C CA . GLY A 1 113 ? 3.782 -3.536 -2.523 1.00 96.38 113 GLY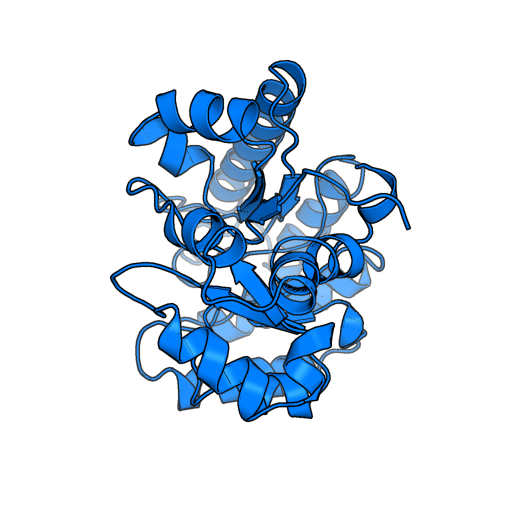 A CA 1
ATOM 931 C C . GLY A 1 113 ? 5.071 -2.797 -2.153 1.00 96.38 113 GLY A C 1
ATOM 932 O O . GLY A 1 113 ? 5.934 -3.350 -1.486 1.00 96.38 113 GLY A O 1
ATOM 933 N N . GLU A 1 114 ? 5.258 -1.551 -2.549 1.00 97.56 114 GLU A N 1
ATOM 934 C CA . GLU A 1 114 ? 4.402 -0.795 -3.455 1.00 97.56 114 GLU A CA 1
ATOM 935 C C . GLU A 1 114 ? 4.712 -1.153 -4.916 1.00 97.56 114 GLU A C 1
ATOM 937 O O . GLU A 1 114 ? 5.874 -1.193 -5.310 1.00 97.56 114 GLU A O 1
ATOM 942 N N . ILE A 1 115 ? 3.692 -1.455 -5.724 1.00 98.12 115 ILE A N 1
ATOM 943 C CA . ILE A 1 115 ? 3.852 -1.796 -7.152 1.00 98.12 115 ILE A CA 1
ATOM 944 C C . ILE A 1 115 ? 2.861 -0.996 -7.994 1.00 98.12 115 ILE A C 1
ATOM 946 O O . ILE A 1 115 ? 1.842 -0.569 -7.479 1.00 98.12 115 ILE A O 1
ATOM 950 N N . GLY A 1 116 ? 3.085 -0.817 -9.293 1.00 98.25 116 GLY A N 1
ATOM 951 C CA . GLY A 1 116 ? 2.112 -0.131 -10.149 1.00 98.25 116 GLY A CA 1
ATOM 952 C C . GLY A 1 116 ? 2.775 0.656 -11.262 1.00 98.25 116 GLY A C 1
ATOM 953 O O . GLY A 1 116 ? 3.807 0.236 -11.781 1.00 98.25 116 GLY A O 1
ATOM 954 N N . LEU A 1 117 ? 2.175 1.791 -11.623 1.00 98.44 117 LEU A N 1
ATOM 955 C CA . LEU A 1 117 ? 2.639 2.682 -12.689 1.00 98.44 117 LEU A CA 1
ATOM 956 C C . LEU A 1 117 ? 2.761 4.117 -12.158 1.00 98.44 117 LEU A C 1
ATOM 958 O O . LEU A 1 117 ? 1.887 4.568 -11.422 1.00 98.44 117 LEU A O 1
ATOM 962 N N . GLU A 1 118 ? 3.808 4.838 -12.569 1.00 97.88 118 GLU A N 1
ATOM 963 C CA . GLU A 1 118 ? 3.957 6.281 -12.311 1.00 97.88 118 GLU A CA 1
ATOM 964 C C . GLU A 1 118 ? 3.703 7.094 -13.589 1.00 97.88 118 GLU A C 1
ATOM 966 O O . GLU A 1 118 ? 2.925 8.039 -13.611 1.00 97.88 118 GLU A O 1
ATOM 971 N N . THR A 1 119 ? 4.344 6.712 -14.691 1.00 97.50 119 THR A N 1
ATOM 972 C CA . THR A 1 119 ? 4.224 7.400 -15.986 1.00 97.50 119 THR A CA 1
ATOM 973 C C . THR A 1 119 ? 3.466 6.567 -17.017 1.00 97.50 119 THR A C 1
ATOM 975 O O . THR A 1 119 ? 3.026 7.075 -18.050 1.00 97.50 119 THR A O 1
ATOM 978 N N . GLY A 1 120 ? 3.303 5.268 -16.749 1.00 97.00 120 GLY A N 1
ATOM 979 C CA . GLY A 1 120 ? 2.737 4.307 -17.684 1.00 97.00 120 GLY A CA 1
ATOM 980 C C . GLY A 1 120 ? 3.694 3.939 -18.818 1.00 97.00 120 GLY A C 1
ATOM 981 O O . GLY A 1 120 ? 3.214 3.573 -19.900 1.00 97.00 120 GLY A O 1
ATOM 982 N N . SER A 1 121 ? 5.006 4.055 -18.579 1.00 97.81 121 SER A N 1
ATOM 983 C CA . SER A 1 121 ? 6.068 3.656 -19.507 1.00 97.81 121 SER A CA 1
ATOM 984 C C . SER A 1 121 ? 6.097 2.142 -19.741 1.00 97.81 121 SER A C 1
ATOM 986 O O . SER A 1 121 ? 5.591 1.355 -18.938 1.00 97.81 121 SER A O 1
ATOM 988 N N . ASP A 1 122 ? 6.710 1.715 -20.846 1.00 98.06 122 ASP A N 1
ATOM 989 C CA . ASP A 1 122 ? 6.802 0.291 -21.192 1.00 98.06 122 ASP A CA 1
ATOM 990 C C . ASP A 1 122 ? 7.602 -0.507 -20.155 1.00 98.06 122 ASP A C 1
ATOM 992 O O . ASP A 1 122 ? 7.230 -1.637 -19.830 1.00 98.06 122 ASP A O 1
ATOM 996 N N . LEU A 1 123 ? 8.641 0.106 -19.579 1.00 97.69 123 LEU A N 1
ATOM 997 C CA . LEU A 1 123 ? 9.432 -0.485 -18.502 1.00 97.69 123 LEU A CA 1
ATOM 998 C C . LEU A 1 123 ? 8.582 -0.726 -17.247 1.00 97.69 123 LEU A C 1
ATOM 1000 O O . LEU A 1 123 ? 8.568 -1.837 -16.717 1.00 97.69 123 LEU A O 1
ATOM 1004 N N . GLU A 1 124 ? 7.827 0.286 -16.806 1.00 98.44 124 GLU A N 1
ATOM 1005 C CA . GLU A 1 1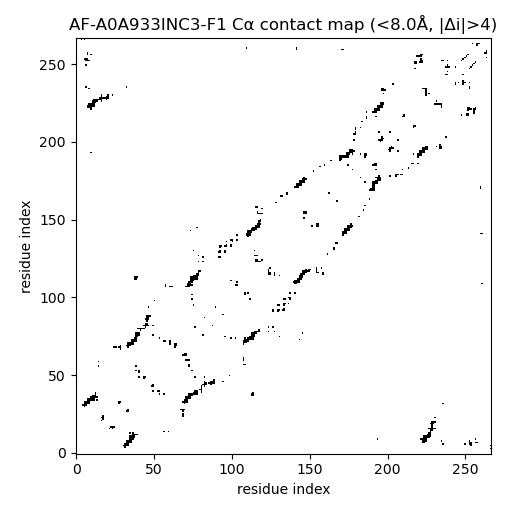24 ? 6.919 0.164 -15.659 1.00 98.44 124 GLU A CA 1
ATOM 1006 C C . GLU A 1 124 ? 5.873 -0.929 -15.890 1.00 98.44 124 GLU A C 1
ATOM 1008 O O . GLU A 1 124 ? 5.636 -1.754 -15.014 1.00 98.44 124 GLU A O 1
ATOM 1013 N N . ILE A 1 125 ? 5.284 -0.997 -17.088 1.00 98.50 125 ILE A N 1
ATOM 1014 C CA . ILE A 1 125 ? 4.290 -2.024 -17.433 1.00 98.50 125 ILE A CA 1
ATOM 1015 C C . ILE A 1 125 ? 4.903 -3.418 -17.417 1.00 98.50 125 ILE A C 1
ATOM 1017 O O . ILE A 1 125 ? 4.277 -4.352 -16.912 1.00 98.50 125 ILE A O 1
ATOM 1021 N N . ALA A 1 126 ? 6.098 -3.580 -17.988 1.00 98.12 126 ALA A N 1
ATOM 1022 C CA . ALA A 1 126 ? 6.784 -4.862 -18.030 1.00 98.12 126 ALA A CA 1
ATOM 1023 C C . ALA A 1 126 ? 7.080 -5.365 -16.611 1.00 98.12 126 ALA A C 1
ATOM 1025 O O . ALA A 1 126 ? 6.770 -6.513 -16.285 1.00 98.12 126 ALA A O 1
ATOM 1026 N N . VAL A 1 127 ? 7.598 -4.487 -15.749 1.00 98.25 127 VAL A N 1
ATOM 1027 C CA . VAL A 1 127 ? 7.900 -4.805 -14.352 1.00 98.25 127 VAL A CA 1
ATOM 1028 C C . VAL A 1 127 ? 6.623 -5.027 -13.541 1.00 98.25 127 VAL A C 1
ATOM 1030 O O . VAL A 1 127 ? 6.548 -6.000 -12.793 1.00 98.25 127 VAL A O 1
ATOM 1033 N N . PHE A 1 128 ? 5.581 -4.213 -13.710 1.00 98.38 128 PHE A N 1
ATOM 1034 C CA . PHE A 1 128 ? 4.305 -4.404 -13.018 1.00 98.38 128 PHE A CA 1
ATOM 1035 C C . PHE A 1 128 ? 3.670 -5.751 -13.386 1.00 98.38 128 PHE A C 1
ATOM 1037 O O . PHE A 1 128 ? 3.324 -6.534 -12.503 1.00 98.38 128 PHE A O 1
ATOM 1044 N N . LYS A 1 129 ? 3.628 -6.105 -14.678 1.00 97.56 129 LYS A N 1
ATOM 1045 C CA . LYS A 1 129 ? 3.175 -7.434 -15.124 1.00 97.56 129 LYS A CA 1
ATOM 1046 C C . LYS A 1 129 ? 4.045 -8.565 -14.571 1.00 97.56 129 LYS A C 1
ATOM 1048 O O . LYS A 1 129 ? 3.509 -9.624 -14.256 1.00 97.56 129 LYS A O 1
ATOM 1053 N N . ALA A 1 130 ? 5.357 -8.363 -14.433 1.00 96.88 130 ALA A N 1
ATOM 1054 C CA . ALA A 1 130 ? 6.245 -9.349 -13.819 1.00 96.88 130 ALA A CA 1
ATOM 1055 C C . ALA A 1 130 ? 5.917 -9.586 -12.332 1.00 96.88 130 ALA A C 1
ATOM 1057 O O . ALA A 1 130 ? 5.907 -10.740 -11.907 1.00 96.88 130 ALA A O 1
ATOM 1058 N N . HIS A 1 131 ? 5.560 -8.542 -11.569 1.00 96.81 131 HIS A N 1
ATOM 1059 C CA . HIS A 1 131 ? 5.065 -8.698 -10.192 1.00 96.81 131 HIS A CA 1
ATOM 1060 C C . HIS A 1 131 ? 3.790 -9.550 -10.156 1.00 96.81 131 HIS A C 1
ATOM 1062 O O . HIS A 1 131 ? 3.718 -10.516 -9.397 1.00 96.81 131 HIS A O 1
ATOM 1068 N N . LEU A 1 132 ? 2.809 -9.240 -11.012 1.00 95.00 132 LEU A N 1
ATOM 1069 C CA . LEU A 1 132 ? 1.535 -9.970 -11.060 1.00 95.00 132 LEU A CA 1
ATOM 1070 C C . LEU A 1 132 ? 1.718 -11.440 -11.465 1.00 95.00 132 LEU A C 1
ATOM 1072 O O . LEU A 1 132 ? 1.062 -12.318 -10.913 1.00 95.00 132 LEU A O 1
ATOM 1076 N N . LYS A 1 133 ? 2.649 -11.736 -12.378 1.00 93.44 133 LYS A N 1
ATOM 1077 C CA . LYS A 1 133 ? 2.995 -13.120 -12.733 1.00 93.44 133 LYS A CA 1
ATOM 1078 C C . LYS A 1 133 ? 3.688 -13.860 -11.593 1.00 93.44 133 LYS A C 1
ATOM 1080 O O . LYS A 1 133 ? 3.309 -14.990 -11.296 1.00 93.44 133 LYS A O 1
ATOM 1085 N N . ALA A 1 134 ? 4.660 -13.229 -10.934 1.00 92.62 134 ALA A N 1
ATOM 1086 C CA . ALA A 1 134 ? 5.365 -13.819 -9.797 1.00 92.62 134 ALA A CA 1
ATOM 1087 C C . ALA A 1 134 ? 4.409 -14.135 -8.628 1.00 92.62 134 ALA A C 1
ATOM 1089 O O . ALA A 1 134 ? 4.558 -15.162 -7.962 1.00 92.62 134 ALA A O 1
ATOM 1090 N N . LEU A 1 135 ? 3.368 -13.316 -8.433 1.00 89.19 135 LEU A N 1
ATOM 1091 C CA . LEU A 1 135 ? 2.305 -13.533 -7.445 1.00 89.19 135 LEU A CA 1
ATOM 1092 C C . LEU A 1 135 ? 1.492 -14.821 -7.659 1.00 89.19 135 LEU A C 1
ATOM 1094 O O . LEU A 1 135 ? 0.928 -15.336 -6.695 1.00 89.19 135 LEU A O 1
ATOM 1098 N N . ASN A 1 136 ? 1.480 -15.416 -8.857 1.00 78.50 136 ASN A N 1
ATOM 1099 C CA . ASN A 1 136 ? 0.852 -16.730 -9.063 1.00 78.50 136 ASN A CA 1
ATOM 1100 C C . ASN A 1 136 ? 1.513 -17.836 -8.219 1.00 78.50 136 ASN A C 1
ATOM 1102 O O . ASN A 1 136 ? 0.862 -18.828 -7.876 1.00 78.50 136 ASN A O 1
ATOM 1106 N N . SER A 1 137 ? 2.783 -17.644 -7.843 1.00 71.06 137 SER A N 1
ATOM 1107 C CA . SER A 1 137 ? 3.532 -18.514 -6.926 1.00 71.06 137 SER A CA 1
ATOM 1108 C C . SER A 1 137 ? 3.259 -18.206 -5.445 1.00 71.06 137 SER A C 1
ATOM 1110 O O . SER A 1 137 ? 3.665 -18.975 -4.575 1.00 71.06 137 SER A O 1
ATOM 1112 N N . TYR A 1 138 ? 2.568 -17.098 -5.148 1.00 72.62 138 TYR A N 1
ATOM 1113 C CA . TYR A 1 138 ? 2.316 -16.570 -3.806 1.00 72.62 138 TYR A CA 1
ATOM 1114 C C . TYR A 1 138 ? 0.825 -16.229 -3.613 1.00 72.62 138 TYR A C 1
ATOM 1116 O O . TYR A 1 138 ? 0.382 -15.078 -3.666 1.00 72.62 138 TYR A O 1
ATOM 1124 N N . ARG A 1 139 ? 0.012 -17.276 -3.415 1.00 67.50 139 ARG A N 1
ATOM 1125 C CA . ARG A 1 139 ? -1.460 -17.198 -3.470 1.00 67.50 139 ARG A CA 1
ATOM 1126 C C . ARG A 1 139 ? -2.146 -16.537 -2.269 1.00 67.50 139 ARG A C 1
ATOM 1128 O O . ARG A 1 139 ? -3.344 -16.300 -2.358 1.00 67.50 139 ARG A O 1
ATOM 1135 N N . GLU A 1 140 ? -1.431 -16.220 -1.194 1.00 75.00 140 GLU A N 1
ATOM 1136 C CA . GLU A 1 140 ? -2.057 -15.745 0.053 1.00 75.00 140 GLU A CA 1
ATOM 1137 C C . GLU A 1 140 ? -1.815 -14.256 0.352 1.00 75.00 140 GLU A C 1
ATOM 1139 O O . GLU A 1 140 ? -2.637 -13.636 1.017 1.00 75.00 140 GLU A O 1
ATOM 1144 N N . GLY A 1 141 ? -0.756 -13.636 -0.183 1.00 84.44 141 GLY A N 1
ATOM 1145 C CA . GLY A 1 141 ? -0.427 -12.235 0.127 1.00 84.44 141 GLY A CA 1
ATOM 1146 C C . GLY A 1 141 ? -1.388 -11.205 -0.483 1.00 84.44 141 GLY A C 1
ATOM 1147 O O . GLY A 1 141 ? -1.954 -11.429 -1.553 1.00 84.44 141 GLY A O 1
ATOM 1148 N N . CYS A 1 142 ? -1.559 -10.051 0.155 1.00 95.00 142 CYS A N 1
ATOM 1149 C CA . CYS A 1 142 ? -2.255 -8.910 -0.454 1.00 95.00 142 CYS A CA 1
ATOM 1150 C C . CYS A 1 142 ? -1.421 -8.265 -1.573 1.00 95.00 142 CYS A C 1
ATOM 1152 O O . CYS A 1 142 ? -0.215 -8.489 -1.672 1.00 95.00 142 CYS A O 1
ATOM 1154 N N . VAL A 1 143 ? -2.062 -7.457 -2.414 1.00 97.19 143 VAL A N 1
ATOM 1155 C CA . VAL A 1 143 ? -1.433 -6.705 -3.503 1.00 97.19 143 VAL A CA 1
ATOM 1156 C C . VAL A 1 143 ? -1.764 -5.229 -3.332 1.00 97.19 143 VAL A C 1
ATOM 1158 O O . VAL A 1 143 ? -2.929 -4.835 -3.364 1.00 97.19 143 VAL A O 1
ATOM 1161 N N . CYS A 1 144 ? -0.727 -4.427 -3.149 1.00 98.50 144 CYS A N 1
ATOM 1162 C CA . CYS A 1 144 ? -0.795 -3.014 -2.821 1.00 98.50 144 CYS A CA 1
ATOM 1163 C C . CYS A 1 144 ? -0.297 -2.185 -4.008 1.00 98.50 144 CYS A C 1
ATOM 1165 O O . CYS A 1 144 ? 0.897 -2.192 -4.323 1.00 98.50 144 CYS A O 1
ATOM 1167 N N . VAL A 1 145 ? -1.232 -1.528 -4.700 1.00 98.62 145 VAL A N 1
ATOM 1168 C CA . VAL A 1 145 ? -0.992 -0.894 -5.998 1.00 98.62 145 VAL A CA 1
ATOM 1169 C C . VAL A 1 145 ? -0.976 0.627 -5.888 1.00 98.62 145 VAL A C 1
ATOM 1171 O O . VAL A 1 145 ? -1.984 1.243 -5.552 1.00 98.62 145 VAL A O 1
ATOM 1174 N N . HIS A 1 146 ? 0.150 1.223 -6.259 1.00 98.06 146 HIS A N 1
ATOM 1175 C CA . HIS A 1 146 ? 0.351 2.654 -6.451 1.00 98.06 146 HIS A CA 1
ATOM 1176 C C . HIS A 1 146 ? -0.508 3.219 -7.582 1.00 98.06 146 HIS A C 1
ATOM 1178 O O . HIS A 1 146 ? -0.659 2.592 -8.638 1.00 98.06 146 HIS A O 1
ATOM 1184 N N . THR A 1 147 ? -0.962 4.462 -7.419 1.00 96.19 147 THR A N 1
ATOM 1185 C CA . THR A 1 147 ? -1.451 5.278 -8.537 1.00 96.19 147 THR A CA 1
ATOM 1186 C C . THR A 1 147 ? -0.687 6.596 -8.619 1.00 96.19 147 THR A C 1
ATOM 1188 O O . THR A 1 147 ? -0.408 7.225 -7.595 1.00 96.19 147 THR A O 1
ATOM 1191 N N . PRO A 1 148 ? -0.395 7.074 -9.836 1.00 93.81 148 PRO A N 1
ATOM 1192 C CA . PRO A 1 148 ? 0.595 8.121 -10.050 1.00 93.81 148 PRO A CA 1
ATOM 1193 C C . PRO A 1 148 ? 0.151 9.490 -9.554 1.00 93.81 148 PRO A C 1
ATOM 1195 O O . PRO A 1 148 ? -1.034 9.741 -9.298 1.00 93.81 148 PRO A O 1
ATOM 1198 N N . ARG A 1 149 ? 1.119 10.402 -9.452 1.00 90.00 149 ARG A N 1
ATOM 1199 C CA . ARG A 1 149 ? 0.887 11.788 -9.022 1.00 90.00 149 ARG A CA 1
ATOM 1200 C C . ARG A 1 149 ? 0.369 12.667 -10.156 1.00 90.00 149 ARG A C 1
ATOM 1202 O O . ARG A 1 1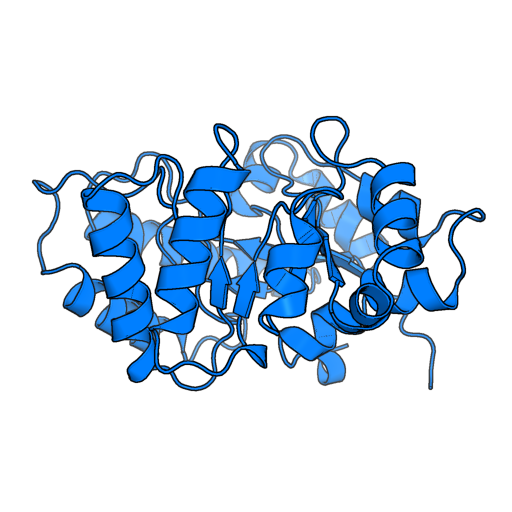49 ? -0.516 13.490 -9.936 1.00 90.00 149 ARG A O 1
ATOM 1209 N N . GLU A 1 150 ? 0.898 12.470 -11.357 1.00 89.94 150 GLU A N 1
ATOM 1210 C CA . GLU A 1 150 ? 0.526 13.208 -12.564 1.00 89.94 150 GLU A CA 1
ATOM 1211 C C . GLU A 1 150 ? -0.296 12.328 -13.507 1.00 89.94 150 GLU A C 1
ATOM 1213 O O . GLU A 1 150 ? -0.179 11.105 -13.491 1.00 89.94 150 GLU A O 1
ATOM 1218 N N . ASP A 1 151 ? -1.160 12.953 -14.317 1.00 91.38 151 ASP A N 1
ATOM 1219 C CA . ASP A 1 151 ? -1.994 12.257 -15.310 1.00 91.38 151 ASP A CA 1
ATOM 1220 C C . ASP A 1 151 ? -2.760 11.044 -14.727 1.00 91.38 151 ASP A C 1
ATOM 1222 O O . ASP A 1 151 ? -2.908 9.976 -15.340 1.00 91.38 151 ASP A O 1
ATOM 1226 N N . LYS A 1 152 ? -3.227 11.229 -13.479 1.00 95.19 152 LYS A N 1
ATOM 1227 C CA . LYS A 1 152 ? -3.690 10.161 -12.586 1.00 95.19 152 LYS A CA 1
ATOM 1228 C C . LYS A 1 152 ? -4.750 9.279 -13.214 1.00 9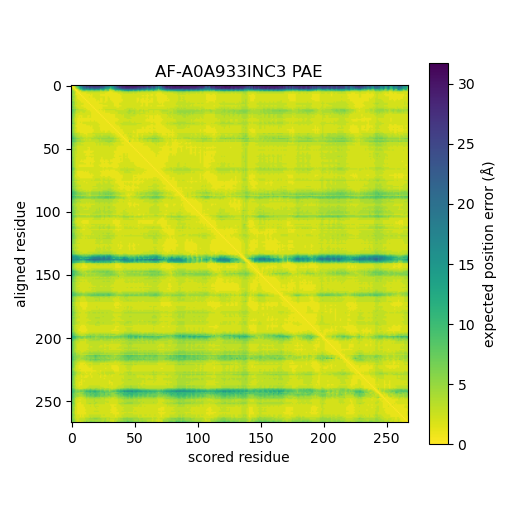5.19 152 LYS A C 1
ATOM 1230 O O . LYS A 1 152 ? -4.611 8.063 -13.189 1.00 95.19 152 LYS A O 1
ATOM 1235 N N . VAL A 1 153 ? -5.784 9.873 -13.807 1.00 96.44 153 VAL A N 1
ATOM 1236 C CA . VAL A 1 153 ? -6.901 9.119 -14.391 1.00 96.44 153 VAL A CA 1
ATOM 1237 C C . VAL A 1 153 ? -6.416 8.189 -15.506 1.00 96.44 153 VAL A C 1
ATOM 1239 O O . VAL A 1 153 ? -6.733 7.001 -15.484 1.00 96.44 153 VAL A O 1
ATOM 1242 N N . ARG A 1 154 ? -5.622 8.692 -16.460 1.00 96.94 154 ARG A N 1
ATOM 1243 C CA . ARG A 1 154 ? -5.195 7.913 -17.633 1.00 96.94 154 ARG A CA 1
ATOM 1244 C C . ARG A 1 154 ? -4.320 6.730 -17.232 1.00 96.94 154 ARG A C 1
ATOM 1246 O O . ARG A 1 154 ? -4.565 5.602 -17.659 1.00 96.94 154 ARG A O 1
ATOM 1253 N N . VAL A 1 155 ? -3.293 6.987 -16.428 1.00 97.50 155 VAL A N 1
ATOM 1254 C CA . VAL A 1 155 ? -2.315 5.963 -16.043 1.00 97.50 155 VAL A CA 1
ATOM 1255 C C . VAL A 1 155 ? -2.909 4.990 -15.019 1.00 97.50 155 VAL A C 1
ATOM 1257 O O . VAL A 1 155 ? -2.664 3.789 -15.124 1.00 97.50 155 VAL A O 1
ATOM 1260 N N . MET A 1 156 ? -3.767 5.454 -14.101 1.00 97.81 156 MET A N 1
ATOM 1261 C CA . MET A 1 156 ? -4.518 4.564 -13.209 1.00 97.81 156 MET A CA 1
ATOM 1262 C C . MET A 1 156 ? -5.412 3.613 -14.004 1.00 97.81 156 MET A C 1
ATOM 1264 O O . MET A 1 156 ? -5.361 2.415 -13.755 1.00 97.81 156 MET A O 1
ATOM 1268 N N . LEU A 1 157 ? -6.208 4.098 -14.966 1.00 97.88 157 LEU A N 1
ATOM 1269 C CA . LEU A 1 157 ? -7.069 3.217 -15.768 1.00 97.88 157 LEU A CA 1
ATOM 1270 C C . LEU A 1 157 ? -6.251 2.135 -16.481 1.00 97.88 157 LEU A C 1
ATOM 1272 O O . LEU A 1 157 ? -6.635 0.972 -16.456 1.00 97.88 157 LEU A O 1
ATOM 1276 N N . LYS A 1 158 ? -5.069 2.485 -16.998 1.00 98.12 158 LYS A N 1
ATOM 1277 C CA . LYS A 1 158 ? -4.131 1.516 -17.580 1.00 98.12 158 LYS A CA 1
ATOM 1278 C C . LYS A 1 158 ? -3.663 0.464 -16.566 1.00 98.12 158 LYS A C 1
ATOM 1280 O O . LYS A 1 158 ? -3.562 -0.708 -16.918 1.00 98.12 158 LYS A O 1
ATOM 1285 N N . ALA A 1 159 ? -3.377 0.855 -15.322 1.00 98.19 159 ALA A N 1
ATOM 1286 C CA . ALA A 1 159 ? -3.034 -0.088 -14.256 1.00 98.19 159 ALA A CA 1
ATOM 1287 C C . ALA A 1 159 ? -4.220 -1.001 -13.897 1.00 98.19 159 ALA A C 1
ATOM 1289 O O . ALA A 1 159 ? -4.032 -2.207 -13.753 1.00 98.19 159 ALA A O 1
ATOM 1290 N N . LEU A 1 160 ? -5.437 -0.452 -13.816 1.00 98.25 160 LEU A N 1
ATOM 1291 C CA . LEU A 1 160 ? -6.662 -1.214 -13.548 1.00 98.25 160 LEU A CA 1
ATOM 1292 C C . LEU A 1 160 ? -6.944 -2.244 -14.650 1.00 98.25 160 LEU A C 1
ATOM 1294 O O . LEU A 1 160 ? -7.222 -3.396 -14.334 1.00 98.25 160 LEU A O 1
ATOM 1298 N N . ASP A 1 161 ? -6.778 -1.870 -15.919 1.00 98.06 161 ASP A N 1
ATOM 1299 C CA . ASP A 1 161 ? -6.963 -2.787 -17.049 1.00 98.06 161 ASP A CA 1
ATOM 1300 C C . ASP A 1 161 ? -5.937 -3.939 -17.022 1.00 98.06 161 ASP A C 1
ATOM 1302 O O . ASP A 1 161 ? -6.250 -5.070 -17.395 1.00 98.06 161 ASP A O 1
ATOM 1306 N N . ILE A 1 162 ? -4.703 -3.680 -16.564 1.00 97.94 162 ILE A N 1
ATOM 1307 C CA . ILE A 1 162 ? -3.685 -4.725 -16.355 1.00 97.94 162 ILE A CA 1
ATOM 1308 C C . ILE A 1 162 ? -4.093 -5.663 -15.211 1.00 97.94 162 ILE A C 1
ATOM 1310 O O . ILE A 1 162 ? -3.908 -6.874 -15.333 1.00 97.94 162 ILE A O 1
ATOM 1314 N N . LEU A 1 163 ? -4.639 -5.123 -14.119 1.00 97.12 163 LEU A N 1
ATOM 1315 C CA . LEU A 1 163 ? -5.093 -5.908 -12.969 1.00 97.12 163 LEU A CA 1
ATOM 1316 C C . LEU A 1 163 ? -6.290 -6.800 -13.315 1.00 97.12 163 LEU A C 1
ATOM 1318 O O . LEU A 1 163 ? -6.304 -7.953 -12.908 1.00 97.12 163 LEU A O 1
ATOM 1322 N N . GLU A 1 164 ? -7.254 -6.316 -14.102 1.00 95.56 164 GLU A N 1
ATOM 1323 C CA . GLU A 1 164 ? -8.403 -7.122 -14.556 1.00 95.56 164 GLU A CA 1
ATOM 1324 C C . GLU A 1 164 ? -7.995 -8.283 -15.474 1.00 95.56 164 GLU A C 1
ATOM 1326 O O . GLU A 1 164 ? -8.683 -9.299 -15.545 1.00 95.56 164 GLU A O 1
ATOM 1331 N N . GLN A 1 165 ? -6.872 -8.139 -16.181 1.00 94.62 165 GLN A N 1
ATOM 1332 C CA . GLN A 1 165 ? -6.296 -9.198 -17.011 1.00 94.62 165 GLN A CA 1
ATOM 1333 C C . GLN A 1 165 ? -5.432 -10.183 -16.211 1.00 94.62 165 GLN A C 1
ATOM 1335 O O . GLN A 1 165 ? -5.037 -11.218 -16.752 1.00 94.62 165 GLN A O 1
ATOM 1340 N N . ALA A 1 166 ? -5.098 -9.866 -14.958 1.00 90.75 166 ALA A N 1
ATOM 1341 C CA . ALA A 1 166 ? -4.357 -10.763 -14.089 1.00 90.75 166 ALA A CA 1
ATOM 1342 C C . ALA A 1 166 ? -5.299 -11.794 -13.448 1.00 90.75 166 ALA A C 1
ATOM 1344 O O . ALA A 1 166 ? -6.396 -11.465 -13.010 1.00 90.75 166 ALA A O 1
ATOM 1345 N N . ASP A 1 167 ? -4.850 -13.047 -13.351 1.00 88.38 167 ASP A N 1
ATOM 1346 C CA . ASP A 1 167 ? -5.585 -14.139 -12.692 1.00 88.38 167 ASP A CA 1
ATOM 1347 C C . ASP A 1 167 ? -5.437 -14.058 -11.157 1.00 88.38 167 ASP A C 1
ATOM 1349 O O . ASP A 1 167 ? -4.864 -14.933 -10.506 1.00 88.38 167 ASP A O 1
ATOM 1353 N N . LEU A 1 168 ? -5.886 -12.941 -10.575 1.00 90.44 168 LEU A N 1
ATOM 1354 C CA . LEU A 1 168 ? -5.820 -12.644 -9.143 1.00 90.44 168 LEU A CA 1
ATOM 1355 C C . LEU A 1 168 ? -7.211 -12.291 -8.609 1.00 90.44 168 LEU A C 1
ATOM 1357 O O . LEU A 1 168 ? -7.995 -11.626 -9.279 1.00 90.44 168 LEU A O 1
ATOM 1361 N N . ASP A 1 169 ? -7.509 -12.704 -7.374 1.00 93.06 169 ASP A N 1
ATOM 1362 C CA . ASP A 1 169 ? -8.755 -12.323 -6.698 1.00 93.06 169 ASP A CA 1
ATOM 1363 C C . ASP A 1 169 ? -8.773 -10.803 -6.432 1.00 93.06 169 ASP A C 1
ATOM 1365 O O . ASP A 1 169 ? -7.926 -10.321 -5.668 1.00 93.06 169 ASP A O 1
ATOM 1369 N N . PRO A 1 170 ? -9.743 -10.041 -6.981 1.00 94.38 170 PRO A N 1
ATOM 1370 C CA . PRO A 1 170 ? -9.870 -8.603 -6.737 1.00 94.38 170 PRO A CA 1
ATOM 1371 C C . PRO A 1 170 ? -9.961 -8.226 -5.255 1.00 94.38 170 PRO A C 1
ATOM 1373 O O . PRO A 1 170 ? -9.552 -7.132 -4.870 1.00 94.38 170 PRO A O 1
ATOM 1376 N N . ASN A 1 171 ? -10.443 -9.128 -4.391 1.00 94.69 171 ASN A N 1
ATOM 1377 C CA . ASN A 1 171 ? -10.521 -8.877 -2.950 1.00 94.69 171 ASN A CA 1
ATOM 1378 C C . ASN A 1 171 ? -9.155 -8.819 -2.257 1.00 94.69 171 ASN A C 1
ATOM 1380 O O . ASN A 1 171 ? -9.100 -8.357 -1.120 1.00 94.69 171 ASN A O 1
ATOM 1384 N N . ARG A 1 172 ? -8.080 -9.256 -2.922 1.00 95.00 172 ARG A N 1
ATOM 1385 C CA . ARG A 1 172 ? -6.696 -9.167 -2.431 1.00 95.00 172 ARG A CA 1
ATOM 1386 C C . ARG A 1 172 ? -5.972 -7.914 -2.915 1.00 95.00 172 ARG A C 1
ATOM 1388 O O . ARG A 1 172 ? -4.820 -7.719 -2.547 1.00 95.00 172 ARG A O 1
ATOM 1395 N N . ILE A 1 173 ? -6.607 -7.090 -3.747 1.00 97.75 173 ILE A N 1
ATOM 1396 C CA . ILE A 1 173 ? -5.969 -5.942 -4.392 1.00 97.75 173 ILE A CA 1
ATOM 1397 C C . ILE A 1 173 ? -6.515 -4.648 -3.789 1.00 97.75 173 ILE A C 1
ATOM 1399 O O . ILE A 1 173 ? -7.724 -4.410 -3.817 1.00 97.75 173 ILE A O 1
ATOM 1403 N N . VAL A 1 174 ? -5.616 -3.797 -3.292 1.00 98.69 174 VAL A N 1
ATOM 1404 C CA . VAL A 1 174 ? -5.893 -2.390 -2.990 1.00 98.69 174 VAL A CA 1
ATOM 1405 C C . VAL A 1 174 ? -5.215 -1.507 -4.024 1.00 98.69 174 VAL A C 1
ATOM 1407 O O . VAL A 1 174 ? -4.041 -1.689 -4.337 1.00 98.69 174 VAL A O 1
ATOM 1410 N N . VAL A 1 175 ? -5.966 -0.539 -4.535 1.00 98.69 175 VAL A N 1
ATOM 1411 C CA . VAL A 1 175 ? -5.461 0.544 -5.376 1.00 98.69 175 VAL A CA 1
ATOM 1412 C C . VAL A 1 175 ? -5.420 1.800 -4.516 1.00 98.69 175 VAL A C 1
ATOM 1414 O O . VAL A 1 175 ? -6.451 2.205 -3.982 1.00 98.69 175 VAL A O 1
ATOM 1417 N N . ASP A 1 176 ? -4.239 2.373 -4.332 1.00 98.44 176 ASP A N 1
ATOM 1418 C CA . ASP A 1 176 ? -3.988 3.436 -3.360 1.00 98.44 176 ASP A CA 1
ATOM 1419 C C . ASP A 1 176 ? -3.871 4.825 -3.999 1.00 98.44 176 ASP A C 1
ATOM 1421 O O . ASP A 1 176 ? -3.880 4.990 -5.223 1.00 98.44 176 ASP A O 1
ATOM 1425 N N . HIS A 1 177 ? -3.798 5.843 -3.144 1.00 97.50 177 HIS A N 1
ATOM 1426 C CA . HIS A 1 177 ? -3.765 7.262 -3.475 1.00 97.50 177 HIS A CA 1
ATOM 1427 C C . HIS A 1 177 ? -4.972 7.709 -4.304 1.00 97.50 177 HIS A C 1
ATOM 1429 O O . HIS A 1 177 ? -4.867 8.616 -5.140 1.00 97.50 177 HIS A O 1
ATOM 1435 N N . LEU A 1 178 ? -6.120 7.067 -4.098 1.00 97.62 178 LEU A N 1
ATOM 1436 C CA . LEU A 1 178 ? -7.348 7.408 -4.795 1.00 97.62 178 LEU A CA 1
ATOM 1437 C C . LEU A 1 178 ? -7.938 8.706 -4.245 1.00 97.62 178 LEU A C 1
ATOM 1439 O O . LEU A 1 178 ? -7.869 9.016 -3.059 1.00 97.62 178 LEU A O 1
ATOM 1443 N N . THR A 1 179 ? -8.549 9.451 -5.153 1.00 95.81 179 THR A N 1
ATOM 1444 C CA . THR A 1 179 ? -9.226 10.727 -4.917 1.00 95.81 179 THR A CA 1
ATOM 1445 C C . THR A 1 179 ? -10.740 10.548 -5.073 1.00 95.81 179 THR A C 1
ATOM 1447 O O . THR A 1 179 ? -11.179 9.544 -5.649 1.00 95.81 179 THR A O 1
ATOM 1450 N N . PRO A 1 180 ? -11.572 11.526 -4.667 1.00 95.69 180 PRO A N 1
ATOM 1451 C CA . PRO A 1 180 ? -13.018 11.476 -4.912 1.00 95.69 180 PRO A CA 1
ATOM 1452 C C . PRO A 1 180 ? -13.414 11.275 -6.384 1.00 95.69 180 PRO A C 1
ATOM 1454 O O . PRO A 1 180 ? -14.493 10.755 -6.675 1.00 95.69 180 PRO A O 1
ATOM 1457 N N . GLU A 1 181 ? -12.547 11.678 -7.314 1.00 94.94 181 GLU A N 1
ATOM 1458 C CA . GLU A 1 181 ? -12.729 11.487 -8.754 1.00 94.94 181 GLU A CA 1
ATOM 1459 C C . GLU A 1 181 ? -12.422 10.051 -9.205 1.00 94.94 181 GLU A C 1
ATOM 1461 O O . GLU A 1 181 ? -13.118 9.505 -10.058 1.00 94.94 181 GLU A O 1
ATOM 1466 N N . THR A 1 182 ? -11.395 9.425 -8.630 1.00 96.19 182 THR A N 1
ATOM 1467 C CA . THR A 1 182 ? -10.829 8.164 -9.135 1.00 96.19 182 THR A CA 1
ATOM 1468 C C . THR A 1 182 ? -11.305 6.928 -8.381 1.00 96.19 182 THR A C 1
ATOM 1470 O O . THR A 1 182 ? -11.320 5.837 -8.952 1.00 96.19 182 THR A O 1
ATOM 1473 N N . VAL A 1 183 ? -11.761 7.089 -7.135 1.00 97.25 183 VAL A N 1
ATOM 1474 C CA . VAL A 1 183 ? -12.147 5.977 -6.254 1.00 97.25 183 VAL A CA 1
ATOM 1475 C C . VAL A 1 183 ? -13.233 5.072 -6.850 1.00 97.25 183 VAL A C 1
ATOM 1477 O O . VAL A 1 183 ? -13.191 3.854 -6.677 1.00 97.25 183 VAL A O 1
ATOM 1480 N N . GLY A 1 184 ? -14.179 5.651 -7.598 1.00 97.00 184 GLY A N 1
ATOM 1481 C CA . GLY A 1 184 ? -15.270 4.910 -8.233 1.00 97.00 184 GLY A CA 1
ATOM 1482 C C . GLY A 1 184 ? -14.753 3.831 -9.184 1.00 97.00 184 GLY A C 1
ATOM 1483 O O . GLY A 1 184 ? -15.179 2.684 -9.095 1.00 97.00 184 GLY A O 1
ATOM 1484 N N . SER A 1 185 ? -13.747 4.166 -9.997 1.00 96.94 185 SER A N 1
ATOM 1485 C CA . SER A 1 185 ? -13.153 3.266 -10.994 1.00 96.94 185 SER A CA 1
ATOM 1486 C C . SER A 1 185 ? -12.526 2.007 -10.390 1.00 96.94 185 SER A C 1
ATOM 1488 O O . SER A 1 185 ? -12.515 0.964 -11.045 1.00 96.94 185 SER A O 1
ATOM 1490 N N . ALA A 1 186 ? -11.989 2.095 -9.169 1.00 97.44 186 ALA A N 1
ATOM 1491 C CA . ALA A 1 186 ? -11.439 0.946 -8.452 1.00 97.44 186 ALA A CA 1
ATOM 1492 C C . ALA A 1 186 ? -12.554 0.118 -7.788 1.00 97.44 186 ALA A C 1
ATOM 1494 O O . ALA A 1 186 ? -12.609 -1.102 -7.950 1.00 97.44 186 ALA A O 1
ATOM 1495 N N . LEU A 1 187 ? -13.487 0.783 -7.095 1.00 97.12 187 LEU A N 1
ATOM 1496 C CA . LEU A 1 187 ? -14.589 0.124 -6.382 1.00 97.12 187 LEU A CA 1
ATOM 1497 C C . LEU A 1 187 ? -15.578 -0.588 -7.322 1.00 97.12 187 LEU A C 1
ATOM 1499 O O . LEU A 1 187 ? -16.142 -1.626 -6.960 1.00 97.12 187 LEU A O 1
ATOM 1503 N N . GLU A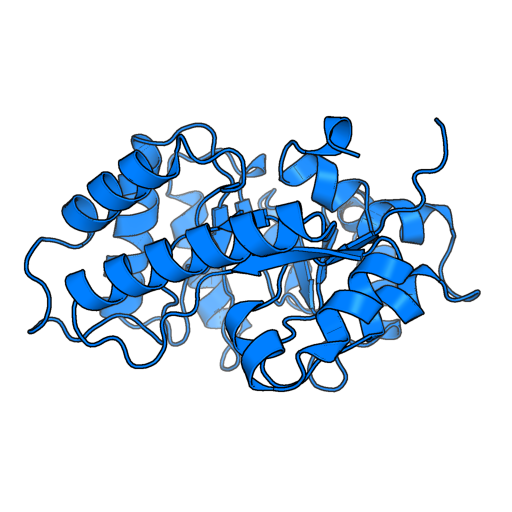 1 188 ? -15.815 -0.044 -8.517 1.00 95.81 188 GLU A N 1
ATOM 1504 C CA . GLU A 1 188 ? -16.676 -0.649 -9.542 1.00 95.81 188 GLU A CA 1
ATOM 1505 C C . GLU A 1 188 ? -16.095 -1.960 -10.079 1.00 95.81 188 GLU A C 1
ATOM 1507 O O . GLU A 1 188 ? -16.851 -2.909 -10.287 1.00 95.81 188 GLU A O 1
ATOM 1512 N N . ARG A 1 189 ? -14.763 -2.047 -10.184 1.00 95.81 189 ARG A N 1
ATOM 1513 C CA . ARG A 1 189 ? -14.017 -3.256 -10.572 1.00 95.81 189 ARG A CA 1
ATOM 1514 C C . ARG A 1 189 ? -13.821 -4.260 -9.426 1.00 95.81 189 ARG A C 1
ATOM 1516 O O . ARG A 1 189 ? -13.262 -5.332 -9.621 1.00 95.81 189 ARG A O 1
ATOM 1523 N N . GLY A 1 190 ? -14.307 -3.942 -8.224 1.00 95.62 190 GLY A N 1
ATOM 1524 C CA . GLY A 1 190 ? -14.269 -4.838 -7.064 1.00 95.62 190 GLY A CA 1
ATOM 1525 C C . GLY A 1 190 ? -12.983 -4.784 -6.238 1.00 95.62 190 GLY A C 1
ATOM 1526 O O . GLY A 1 190 ? -12.876 -5.528 -5.262 1.00 95.62 190 GLY A O 1
ATOM 1527 N N . PHE A 1 191 ? -12.050 -3.891 -6.572 1.00 97.69 191 PHE A N 1
ATOM 1528 C CA . PHE A 1 191 ? -10.839 -3.669 -5.784 1.00 97.69 191 PHE A CA 1
ATOM 1529 C C . PHE A 1 191 ? -11.138 -2.919 -4.479 1.00 97.69 191 PHE A C 1
ATOM 1531 O O . PHE A 1 191 ? -12.186 -2.282 -4.317 1.00 97.69 191 PHE A O 1
ATOM 1538 N N . TRP A 1 192 ? -10.200 -2.993 -3.538 1.00 98.50 192 TRP A N 1
ATOM 1539 C CA . TRP A 1 192 ? -10.158 -2.105 -2.381 1.00 98.50 192 TRP A CA 1
ATOM 1540 C C . TRP A 1 192 ? -9.574 -0.749 -2.772 1.00 98.50 192 TRP A C 1
ATOM 1542 O O . TRP A 1 192 ? -8.782 -0.641 -3.709 1.00 98.50 192 TRP A O 1
ATOM 1552 N N . ALA A 1 193 ? -9.963 0.284 -2.036 1.00 98.38 193 ALA A N 1
ATOM 1553 C CA . ALA A 1 193 ? -9.539 1.652 -2.273 1.00 98.38 193 ALA A CA 1
ATOM 1554 C C . ALA A 1 193 ? -8.714 2.178 -1.093 1.00 98.38 193 ALA A C 1
ATOM 1556 O O . ALA A 1 193 ? -9.219 2.284 0.023 1.00 98.38 193 ALA A O 1
ATOM 1557 N N . GLY A 1 194 ? -7.458 2.524 -1.350 1.00 98.31 194 GLY A N 1
ATOM 1558 C CA . GLY A 1 194 ? -6.618 3.271 -0.424 1.00 98.31 194 GLY A CA 1
ATOM 1559 C C . GLY A 1 194 ? -6.771 4.771 -0.665 1.00 98.31 194 GLY A C 1
ATOM 1560 O O . GLY A 1 194 ? -6.722 5.237 -1.809 1.00 98.31 194 GLY A O 1
ATOM 1561 N N . VAL A 1 195 ? -7.018 5.525 0.406 1.00 98.19 195 VAL A N 1
ATOM 1562 C CA . VAL A 1 195 ? -7.146 6.985 0.366 1.00 98.19 195 VAL A CA 1
ATOM 1563 C C . VAL A 1 195 ? -6.144 7.594 1.331 1.00 98.19 195 VAL A C 1
ATOM 1565 O O . VAL A 1 195 ? -6.211 7.383 2.544 1.00 98.19 195 VAL A O 1
ATOM 1568 N N . THR A 1 196 ? -5.233 8.387 0.778 1.00 98.12 196 THR A N 1
ATOM 1569 C CA . THR A 1 196 ? -4.184 9.037 1.555 1.00 98.12 196 THR A CA 1
ATOM 1570 C C . THR A 1 196 ? -4.644 10.374 2.110 1.00 98.12 196 THR A C 1
ATOM 1572 O O . THR A 1 196 ? -4.873 11.326 1.361 1.00 98.12 196 THR A O 1
ATOM 1575 N N . MET A 1 197 ? -4.707 10.456 3.433 1.00 96.38 197 MET A N 1
ATOM 1576 C CA . MET A 1 197 ? -4.972 11.672 4.181 1.00 96.38 197 MET A CA 1
ATOM 1577 C C . MET A 1 197 ? -3.674 12.393 4.524 1.00 96.38 197 MET A C 1
ATOM 1579 O O . MET A 1 197 ? -2.907 11.943 5.374 1.00 96.38 197 MET A O 1
ATOM 1583 N N . SER A 1 198 ? -3.452 13.536 3.887 1.00 90.69 198 SER A N 1
ATOM 1584 C CA . SER A 1 198 ? -2.359 14.446 4.219 1.00 90.69 198 SER A CA 1
ATOM 1585 C C . SER A 1 198 ? -2.664 15.850 3.689 1.00 90.69 198 SER A C 1
ATOM 1587 O O . SER A 1 198 ? -3.482 15.988 2.773 1.00 90.69 198 SER A O 1
ATOM 1589 N N . PRO A 1 199 ? -1.979 16.901 4.180 1.00 86.12 199 PRO A N 1
ATOM 1590 C CA . PRO A 1 199 ? -2.205 18.280 3.736 1.00 86.12 199 PRO A CA 1
ATOM 1591 C C . PRO A 1 199 ? -2.011 18.520 2.231 1.00 86.12 199 PRO A C 1
ATOM 1593 O O . PRO A 1 199 ? -2.442 19.545 1.713 1.00 86.12 199 PRO A O 1
ATOM 1596 N N . ILE A 1 200 ? -1.329 17.602 1.539 1.00 85.38 200 ILE A N 1
ATOM 1597 C CA . ILE A 1 200 ? -0.995 17.699 0.112 1.00 85.38 200 ILE A CA 1
ATOM 1598 C C . ILE A 1 200 ? -1.805 16.740 -0.777 1.00 85.38 200 ILE A C 1
ATOM 1600 O O . ILE A 1 200 ? -1.649 16.786 -1.997 1.00 85.38 200 ILE A O 1
ATOM 1604 N N . LYS A 1 201 ? -2.621 15.850 -0.194 1.00 89.69 201 LYS A N 1
ATOM 1605 C CA . LYS A 1 201 ? -3.444 14.871 -0.925 1.00 89.69 201 LYS A CA 1
ATOM 1606 C C . LYS A 1 201 ? -4.926 15.069 -0.601 1.00 89.69 201 LYS A C 1
ATOM 1608 O O . LYS A 1 201 ? -5.507 16.017 -1.116 1.00 89.69 201 LYS A O 1
ATOM 1613 N N . CYS A 1 202 ? -5.542 14.195 0.199 1.00 93.25 202 CYS A N 1
ATOM 1614 C CA . CYS A 1 202 ? -6.960 14.300 0.549 1.00 93.25 202 CYS A CA 1
ATOM 1615 C C . CYS A 1 202 ? -7.168 14.840 1.968 1.00 93.25 202 CYS A C 1
ATOM 1617 O O . CYS A 1 202 ? -6.504 14.409 2.915 1.00 93.25 202 CYS A O 1
ATOM 1619 N N . GLY A 1 203 ? -8.146 15.734 2.110 1.00 94.69 203 GLY A N 1
ATOM 1620 C CA . GLY A 1 203 ? -8.627 16.237 3.394 1.00 94.69 203 GLY A CA 1
ATOM 1621 C C . GLY A 1 203 ? -9.803 15.426 3.965 1.00 94.69 203 GLY A C 1
ATOM 1622 O O . GLY A 1 203 ? -10.346 14.533 3.305 1.00 94.69 203 GLY A O 1
ATOM 1623 N N . PRO A 1 204 ? -10.243 15.728 5.202 1.00 94.06 204 PRO A N 1
ATOM 1624 C CA . PRO A 1 204 ? -11.453 15.155 5.799 1.00 94.06 204 PRO A CA 1
ATOM 1625 C C . PRO A 1 204 ? -12.699 15.235 4.905 1.00 94.06 204 PRO A C 1
ATOM 1627 O O . PRO A 1 204 ? -13.473 14.283 4.825 1.00 94.06 204 PRO A O 1
ATOM 1630 N N . GLU A 1 205 ? -12.898 16.364 4.232 1.00 93.88 205 GLU A N 1
ATOM 1631 C CA . GLU A 1 205 ? -14.015 16.626 3.328 1.00 93.88 205 GLU A CA 1
ATOM 1632 C C . GLU A 1 205 ? -14.018 15.700 2.110 1.00 93.88 205 GLU A C 1
ATOM 1634 O O . GLU A 1 205 ? -15.083 15.220 1.722 1.00 93.88 205 GLU A O 1
ATOM 1639 N N . ASP A 1 206 ? -12.844 15.377 1.564 1.00 95.31 206 ASP A N 1
ATOM 1640 C CA . ASP A 1 206 ? -12.709 14.445 0.444 1.00 95.31 206 ASP A CA 1
ATOM 1641 C C . ASP A 1 206 ? -13.104 13.033 0.869 1.00 95.31 206 ASP A C 1
ATOM 1643 O O . ASP A 1 206 ? -13.864 12.354 0.178 1.00 95.31 206 ASP A O 1
ATOM 1647 N N . VAL A 1 207 ? -12.635 12.596 2.043 1.00 94.56 207 VAL A N 1
ATOM 1648 C CA . VAL A 1 207 ? -12.979 11.279 2.591 1.00 94.56 207 VAL A CA 1
ATOM 1649 C C . VAL A 1 207 ? -14.480 11.179 2.849 1.00 94.56 207 VAL A C 1
ATOM 1651 O O . VAL A 1 207 ? -15.106 10.190 2.468 1.00 94.56 207 VAL A O 1
ATOM 1654 N N . LEU A 1 208 ? -15.091 12.206 3.445 1.00 93.06 208 LEU A N 1
ATOM 1655 C CA . LEU A 1 208 ? -16.540 12.238 3.654 1.00 93.06 208 LEU A CA 1
ATOM 1656 C C . LEU A 1 208 ? -17.300 12.210 2.320 1.00 93.06 208 LEU A C 1
ATOM 1658 O O . LEU A 1 208 ? -18.231 11.419 2.172 1.00 93.06 208 LEU A O 1
ATOM 1662 N N . ALA A 1 209 ? -16.852 12.974 1.319 1.00 94.00 209 ALA A N 1
ATOM 1663 C CA . ALA A 1 209 ? -17.444 12.960 -0.015 1.00 94.00 209 ALA A CA 1
ATOM 1664 C C . ALA A 1 209 ? -17.374 11.570 -0.672 1.00 94.00 209 ALA A C 1
ATOM 1666 O O . ALA A 1 209 ? -18.343 11.136 -1.301 1.00 94.00 209 ALA A O 1
ATOM 1667 N N . ILE A 1 210 ? -16.269 10.837 -0.493 1.00 95.12 210 ILE A N 1
ATOM 1668 C CA . ILE A 1 210 ? -16.128 9.448 -0.954 1.00 95.12 210 ILE A CA 1
ATOM 1669 C C . ILE A 1 210 ? -17.165 8.540 -0.273 1.00 95.12 210 ILE A C 1
ATOM 1671 O O . ILE A 1 210 ? -17.869 7.787 -0.952 1.00 95.12 210 ILE A O 1
ATOM 1675 N N . LEU A 1 211 ? -17.283 8.615 1.055 1.00 92.50 211 LEU A N 1
ATOM 1676 C CA . LEU A 1 211 ? -18.183 7.764 1.848 1.00 92.50 211 LEU A CA 1
ATOM 1677 C C . LEU A 1 211 ? -19.671 8.041 1.598 1.00 92.50 211 LEU A C 1
ATOM 1679 O O . LEU A 1 211 ? -20.504 7.134 1.749 1.00 92.50 211 LEU A O 1
ATOM 1683 N N . ASP A 1 212 ? -20.000 9.276 1.228 1.00 91.69 212 ASP A N 1
ATOM 1684 C CA . ASP A 1 212 ? -21.352 9.693 0.867 1.00 91.69 212 ASP A CA 1
ATOM 1685 C C . ASP A 1 212 ? -21.710 9.285 -0.563 1.00 91.69 212 ASP A C 1
ATOM 1687 O O . ASP A 1 212 ? -22.784 8.723 -0.795 1.00 91.69 212 ASP A O 1
ATOM 1691 N N . ARG A 1 213 ? -20.807 9.519 -1.524 1.00 93.62 213 ARG A N 1
ATOM 1692 C CA . ARG A 1 213 ? -21.058 9.260 -2.949 1.00 93.62 213 ARG A CA 1
ATOM 1693 C C . ARG A 1 213 ? -21.028 7.774 -3.304 1.00 93.62 213 ARG A C 1
ATOM 1695 O O . ARG A 1 213 ? -21.770 7.353 -4.190 1.00 93.62 213 ARG A O 1
ATOM 1702 N N . PHE A 1 214 ? -20.189 6.980 -2.638 1.00 93.12 214 PHE A N 1
ATOM 1703 C CA . PHE A 1 214 ? -19.967 5.576 -2.980 1.00 93.12 214 PHE A CA 1
ATOM 1704 C C . PHE A 1 214 ? -20.342 4.663 -1.805 1.00 93.12 214 PHE A C 1
ATOM 1706 O O . PHE A 1 214 ? -19.513 4.407 -0.936 1.00 93.12 214 PHE A O 1
ATOM 1713 N N . PRO A 1 215 ? -21.555 4.077 -1.770 1.00 87.50 215 PRO A N 1
ATOM 1714 C CA . PRO A 1 215 ? -21.983 3.236 -0.647 1.00 87.50 215 PRO A CA 1
ATOM 1715 C C . PRO A 1 215 ? -21.029 2.073 -0.324 1.00 87.50 215 PRO A C 1
ATOM 1717 O O . PRO A 1 215 ? -20.811 1.773 0.850 1.00 87.50 215 PRO A O 1
ATOM 1720 N N . LYS A 1 216 ? -20.410 1.465 -1.352 1.00 88.62 216 LYS A N 1
ATOM 1721 C CA . LYS A 1 216 ? -19.400 0.397 -1.206 1.00 88.62 216 LYS A CA 1
ATOM 1722 C C . LYS A 1 216 ? -18.125 0.858 -0.488 1.00 88.62 216 LYS A C 1
ATOM 1724 O O . LYS A 1 216 ? -17.439 0.028 0.101 1.00 88.62 216 LYS A O 1
ATOM 1729 N N . ALA A 1 217 ? -17.812 2.156 -0.502 1.00 87.81 217 ALA A N 1
ATOM 1730 C CA . ALA A 1 217 ? -16.612 2.699 0.129 1.00 87.81 217 ALA A CA 1
ATOM 1731 C C . ALA A 1 217 ? -16.558 2.386 1.628 1.00 87.81 217 ALA A C 1
ATOM 1733 O O . ALA A 1 217 ? -15.498 2.101 2.169 1.00 87.81 217 ALA A O 1
ATOM 1734 N N . ARG A 1 218 ? -17.713 2.332 2.297 1.00 88.00 218 ARG A N 1
ATOM 1735 C CA . ARG A 1 218 ? -17.799 2.066 3.741 1.00 88.00 218 ARG A CA 1
ATOM 1736 C C . ARG A 1 218 ? -17.214 0.714 4.152 1.00 88.00 218 ARG A C 1
ATOM 1738 O O . ARG A 1 218 ? -16.850 0.549 5.311 1.00 88.00 218 ARG A O 1
ATOM 1745 N N . GLU A 1 219 ? -17.136 -0.238 3.228 1.00 92.50 219 GLU A N 1
ATOM 1746 C CA . GLU A 1 219 ? -16.659 -1.605 3.475 1.00 92.50 219 GLU A CA 1
ATOM 1747 C C . GLU A 1 219 ? -15.359 -1.929 2.731 1.00 92.50 219 GLU A C 1
ATOM 1749 O O . GLU A 1 219 ? -14.794 -2.997 2.944 1.00 92.50 219 GLU A O 1
ATOM 1754 N N . ARG A 1 220 ? -14.913 -1.041 1.831 1.00 96.06 220 ARG A N 1
ATOM 1755 C CA . ARG A 1 220 ? -13.775 -1.282 0.929 1.00 96.06 220 ARG A CA 1
ATOM 1756 C C . ARG A 1 220 ? -12.763 -0.140 0.854 1.00 96.06 220 ARG A C 1
ATOM 1758 O O . ARG A 1 220 ? -11.807 -0.248 0.093 1.00 96.06 220 ARG A O 1
ATOM 1765 N N . VAL A 1 221 ? -12.957 0.939 1.613 1.00 97.00 221 VAL A N 1
ATOM 1766 C CA . VAL A 1 221 ? -11.964 2.011 1.763 1.00 97.00 221 VAL A CA 1
ATOM 1767 C C . VAL A 1 221 ? -11.115 1.781 3.004 1.00 97.00 221 VAL A C 1
ATOM 1769 O O . VAL A 1 221 ? -11.639 1.487 4.081 1.00 97.00 221 VAL A O 1
ATOM 1772 N N . MET A 1 222 ? -9.813 1.970 2.834 1.00 97.31 222 MET A N 1
ATOM 1773 C CA . MET A 1 222 ? -8.806 2.029 3.885 1.00 97.31 222 MET A CA 1
ATOM 1774 C C . MET A 1 222 ? -8.140 3.401 3.830 1.00 97.31 222 MET A C 1
ATOM 1776 O O . MET A 1 222 ? -7.901 3.932 2.743 1.00 97.31 222 MET A O 1
ATOM 1780 N N . LEU A 1 223 ? -7.861 3.980 4.993 1.00 97.81 223 LEU A N 1
ATOM 1781 C CA . LEU A 1 223 ? -7.129 5.237 5.077 1.00 97.81 223 LEU A CA 1
ATOM 1782 C C . LEU A 1 223 ? -5.645 4.980 5.330 1.00 97.81 223 LEU A C 1
ATOM 1784 O O . LEU A 1 223 ? -5.271 4.040 6.036 1.00 97.81 223 LEU A O 1
ATOM 1788 N N . ASN A 1 224 ? -4.819 5.872 4.804 1.00 98.50 224 ASN A N 1
ATOM 1789 C CA . ASN A 1 224 ? -3.403 5.958 5.134 1.00 98.50 224 ASN A CA 1
ATOM 1790 C C . ASN A 1 224 ? -2.918 7.402 5.149 1.00 98.50 224 ASN A C 1
ATOM 1792 O O . ASN A 1 224 ? -3.680 8.307 4.812 1.00 98.50 224 ASN A O 1
ATOM 1796 N N . THR A 1 225 ? -1.667 7.619 5.537 1.00 98.12 225 THR A N 1
ATOM 1797 C CA . THR A 1 225 ? -1.044 8.947 5.487 1.00 98.12 225 THR A CA 1
ATOM 1798 C C . THR A 1 225 ? 0.048 9.090 4.439 1.00 98.12 225 THR A C 1
ATOM 1800 O O . THR A 1 225 ? 0.385 10.224 4.100 1.00 98.12 225 THR A O 1
ATOM 1803 N N . ASP A 1 226 ? 0.579 7.981 3.907 1.00 97.75 226 ASP A N 1
ATOM 1804 C CA . ASP A 1 226 ? 1.768 7.982 3.040 1.00 97.75 226 ASP A CA 1
ATOM 1805 C C . ASP A 1 226 ? 2.946 8.730 3.693 1.00 97.75 226 ASP A C 1
ATOM 1807 O O . ASP A 1 226 ? 3.742 9.411 3.044 1.00 97.75 226 ASP A O 1
ATOM 1811 N N . SER A 1 227 ? 3.005 8.674 5.029 1.00 97.69 227 SER A N 1
ATOM 1812 C CA . SER A 1 227 ? 4.038 9.357 5.801 1.00 97.69 227 SER A CA 1
ATOM 1813 C C . SER A 1 227 ? 5.413 8.793 5.449 1.00 97.69 227 SER A C 1
ATOM 1815 O O . SER A 1 227 ? 5.613 7.576 5.416 1.00 97.69 227 SER A O 1
ATOM 1817 N N . ASN A 1 228 ? 6.368 9.691 5.229 1.00 95.69 228 ASN A N 1
ATOM 1818 C CA . ASN A 1 228 ? 7.764 9.384 4.931 1.00 95.69 228 ASN A CA 1
ATOM 1819 C C . ASN A 1 228 ? 8.668 10.221 5.851 1.00 95.69 228 ASN A C 1
ATOM 1821 O O . ASN A 1 228 ? 8.468 10.190 7.059 1.00 95.69 228 ASN A O 1
ATOM 1825 N N . HIS A 1 229 ? 9.647 10.963 5.329 1.00 95.06 229 HIS A N 1
ATOM 1826 C CA . HIS A 1 229 ? 10.403 11.940 6.119 1.00 95.06 229 HIS A CA 1
ATOM 1827 C C . HIS A 1 229 ? 9.485 12.945 6.826 1.00 95.06 229 HIS A C 1
ATOM 1829 O O . HIS A 1 229 ? 9.749 13.299 7.974 1.00 95.06 229 HIS A O 1
ATOM 1835 N N . ASP A 1 230 ? 8.391 13.345 6.171 1.00 94.69 230 ASP A N 1
ATOM 1836 C CA . ASP A 1 230 ? 7.306 14.087 6.806 1.00 94.69 230 ASP A CA 1
ATOM 1837 C C . ASP A 1 230 ? 6.260 13.114 7.368 1.00 94.69 230 ASP A C 1
ATOM 1839 O O . ASP A 1 230 ? 5.714 12.270 6.650 1.00 94.69 230 ASP A O 1
ATOM 1843 N N . PHE A 1 231 ? 5.960 13.254 8.661 1.00 96.81 231 PHE A N 1
ATOM 1844 C CA . PHE A 1 231 ? 4.933 12.469 9.343 1.00 96.81 231 PHE A CA 1
ATOM 1845 C C . PHE A 1 231 ? 3.624 13.249 9.457 1.00 96.81 231 PHE A C 1
ATOM 1847 O O . PHE A 1 231 ? 3.596 14.366 9.985 1.00 96.81 231 PHE A O 1
ATOM 1854 N N . TYR A 1 232 ? 2.525 12.627 9.040 1.00 97.00 232 TYR A N 1
ATOM 1855 C CA . TYR A 1 232 ? 1.189 13.204 9.104 1.00 97.00 232 TYR A CA 1
ATOM 1856 C C . TYR A 1 232 ? 0.341 12.507 10.170 1.00 97.00 232 TYR A C 1
ATOM 1858 O O . TYR A 1 232 ? 0.309 11.287 10.291 1.00 97.00 232 TYR A O 1
ATOM 1866 N N . GLU A 1 233 ? -0.388 13.299 10.954 1.00 96.62 233 GLU A N 1
ATOM 1867 C CA . GLU A 1 233 ? -1.306 12.800 11.991 1.00 96.62 233 GLU A CA 1
ATOM 1868 C C . GLU A 1 233 ? -2.764 12.784 11.501 1.00 96.62 233 GLU A C 1
ATOM 1870 O O . GLU A 1 233 ? -3.683 12.481 12.263 1.00 96.62 233 GLU A O 1
ATOM 1875 N N . ASP A 1 234 ? -2.987 13.170 10.246 1.00 96.25 234 ASP A N 1
ATOM 1876 C CA . ASP A 1 234 ? -4.277 13.536 9.669 1.00 96.25 234 ASP A CA 1
ATOM 1877 C C . ASP A 1 234 ? -5.299 12.404 9.747 1.00 96.25 234 ASP A C 1
ATOM 1879 O O . ASP A 1 234 ? -6.413 12.632 10.222 1.00 96.25 234 ASP A O 1
ATOM 1883 N N . LEU A 1 235 ? -4.903 11.173 9.407 1.00 96.06 235 LEU A N 1
ATOM 1884 C CA . LEU A 1 235 ? -5.741 9.985 9.585 1.00 96.06 235 LEU A CA 1
ATOM 1885 C C . LEU A 1 235 ? -6.172 9.833 11.044 1.00 96.06 235 LEU A C 1
ATOM 1887 O O . LEU A 1 235 ? -7.363 9.710 11.335 1.00 96.06 235 LEU A O 1
ATOM 1891 N N . PHE A 1 236 ? -5.214 9.863 11.976 1.00 95.75 236 PHE A N 1
ATOM 1892 C CA . PHE A 1 236 ? -5.494 9.664 13.396 1.00 95.75 236 PHE A CA 1
ATOM 1893 C C . PHE A 1 236 ? -6.428 10.753 13.930 1.00 95.75 236 PHE A C 1
ATOM 1895 O O . PHE A 1 236 ? -7.398 10.455 14.629 1.00 95.75 236 PHE A O 1
ATOM 1902 N N . ARG A 1 237 ? -6.180 12.015 13.571 1.00 95.50 237 ARG A N 1
ATOM 1903 C CA . ARG A 1 237 ? -7.030 13.150 13.952 1.00 95.50 237 ARG A CA 1
ATOM 1904 C C . ARG A 1 237 ? -8.427 13.031 13.351 1.00 95.50 237 ARG A C 1
ATOM 1906 O O . ARG A 1 237 ? -9.405 13.292 14.048 1.00 95.50 237 ARG A O 1
ATOM 1913 N N . PHE A 1 238 ? -8.533 12.601 12.096 1.00 94.75 238 PHE A N 1
ATOM 1914 C CA . PHE A 1 238 ? -9.804 12.420 11.406 1.00 94.75 238 PHE A CA 1
ATOM 1915 C C . PHE A 1 238 ? -10.674 11.361 12.086 1.00 94.75 238 PHE A C 1
ATOM 1917 O O . PHE A 1 238 ? -11.801 11.661 12.483 1.00 94.75 238 PHE A O 1
ATOM 1924 N N . VAL A 1 239 ? -10.144 10.160 12.331 1.00 93.75 239 VAL A N 1
ATOM 1925 C CA . VAL A 1 239 ? -10.918 9.057 12.935 1.00 93.75 239 VAL A CA 1
ATOM 1926 C C . VAL A 1 239 ? -11.250 9.280 14.418 1.00 93.75 239 VAL A C 1
ATOM 1928 O O . VAL A 1 239 ? -12.102 8.584 14.966 1.00 93.75 239 VAL A O 1
ATOM 1931 N N . HIS A 1 240 ? -10.621 10.260 15.074 1.00 93.25 240 HIS A N 1
ATOM 1932 C CA . HIS A 1 240 ? -10.957 10.693 16.439 1.00 93.25 240 HIS A CA 1
ATOM 1933 C C . HIS A 1 240 ? -11.752 12.009 16.485 1.00 93.25 240 HIS A C 1
ATOM 1935 O O . HIS A 1 240 ? -12.111 12.488 17.565 1.00 93.25 240 HIS A O 1
ATOM 1941 N N . SER A 1 241 ? -12.046 12.609 15.330 1.00 91.25 241 SER A N 1
ATOM 1942 C CA . SER A 1 241 ? -12.821 13.845 15.252 1.00 91.25 241 SER A CA 1
ATOM 1943 C C . SER A 1 241 ? -14.296 13.607 15.590 1.00 91.25 241 SER A C 1
ATOM 1945 O O . SER A 1 241 ? -14.877 12.572 15.270 1.00 91.25 241 SER A O 1
ATOM 1947 N N . ARG A 1 242 ? -14.947 14.611 16.193 1.00 85.06 242 ARG A N 1
ATOM 1948 C CA . ARG A 1 242 ? -16.396 14.564 16.478 1.00 85.06 242 ARG A CA 1
ATOM 1949 C C . ARG A 1 242 ? -17.268 14.690 15.227 1.00 85.06 242 ARG A C 1
ATOM 1951 O O . ARG A 1 242 ? -18.454 14.387 15.290 1.00 85.06 242 ARG A O 1
ATOM 1958 N N . SER A 1 243 ? -16.702 15.178 14.126 1.00 80.25 243 SER A N 1
ATOM 1959 C CA . SER A 1 243 ? -17.382 15.322 12.837 1.00 80.25 243 SER A CA 1
ATOM 1960 C C . SER A 1 243 ? -17.511 13.997 12.092 1.00 80.25 243 SER A C 1
ATOM 1962 O O . SER A 1 243 ? -18.402 13.858 11.258 1.00 80.25 243 SER A O 1
ATOM 1964 N N . THR A 1 244 ? -16.662 13.014 12.396 1.00 80.75 244 THR A N 1
ATOM 1965 C CA . THR A 1 244 ? -16.724 11.697 11.762 1.00 80.75 244 THR A CA 1
ATOM 1966 C C . THR A 1 244 ? -17.679 10.801 12.533 1.00 80.75 244 THR A C 1
ATOM 1968 O O . THR A 1 244 ? -17.573 10.649 13.752 1.00 80.75 244 THR A O 1
ATOM 1971 N N . ARG A 1 245 ? -18.630 10.181 11.829 1.00 86.00 245 ARG A N 1
ATOM 1972 C CA . ARG A 1 245 ? -19.517 9.200 12.458 1.00 86.00 245 ARG A CA 1
ATOM 1973 C C . ARG A 1 245 ? -18.687 8.045 13.020 1.00 86.00 245 ARG A C 1
ATOM 1975 O O . ARG A 1 245 ? -17.825 7.505 12.328 1.00 86.00 245 ARG A O 1
ATOM 1982 N N . GLN A 1 246 ? -18.959 7.650 14.262 1.00 83.25 246 GLN A N 1
ATOM 1983 C CA . GLN A 1 246 ? -18.139 6.660 14.971 1.00 83.25 246 GLN A CA 1
ATOM 1984 C C . GLN A 1 246 ? -18.101 5.292 14.274 1.00 83.25 246 GLN A C 1
ATOM 1986 O O . GLN A 1 246 ? -17.066 4.630 14.291 1.00 83.25 246 GLN A O 1
ATOM 1991 N N . ASP A 1 247 ? -19.195 4.887 13.621 1.00 85.25 247 ASP A N 1
ATOM 1992 C CA . ASP A 1 247 ? -19.244 3.654 12.832 1.00 85.25 247 ASP A CA 1
ATOM 1993 C C . ASP A 1 247 ? -18.286 3.704 11.637 1.00 85.25 247 ASP A C 1
ATOM 1995 O O . ASP A 1 247 ? -17.609 2.720 11.345 1.00 85.25 247 ASP A O 1
ATOM 1999 N N . TRP A 1 248 ? -18.182 4.854 10.969 1.00 89.06 248 TRP A N 1
ATOM 2000 C CA . TRP A 1 248 ? -17.244 5.038 9.862 1.00 89.06 248 TRP A CA 1
ATOM 2001 C C . TRP A 1 248 ? -15.810 5.087 10.354 1.00 89.06 248 TRP A C 1
ATOM 2003 O O . TRP A 1 248 ? -14.977 4.372 9.811 1.00 89.06 248 TRP A O 1
ATOM 2013 N N . ALA A 1 249 ? -15.543 5.867 11.404 1.00 89.75 249 ALA A N 1
ATOM 2014 C CA . ALA A 1 249 ? -14.215 6.004 11.992 1.00 89.75 249 ALA A CA 1
ATOM 2015 C C . ALA A 1 249 ? -13.597 4.649 12.370 1.00 89.75 249 ALA A C 1
ATOM 2017 O O . ALA A 1 249 ? -12.430 4.402 12.072 1.00 89.75 249 ALA A O 1
ATOM 2018 N N . TYR A 1 250 ? -14.386 3.759 12.981 1.00 92.00 250 TYR A N 1
ATOM 2019 C CA . TYR A 1 250 ? -13.942 2.400 13.288 1.00 92.00 250 TYR A CA 1
ATOM 2020 C C . TYR A 1 250 ? -13.692 1.573 12.020 1.00 92.00 250 TYR A C 1
ATOM 2022 O O . TYR A 1 250 ? -12.664 0.909 11.903 1.00 92.00 250 TYR A O 1
ATOM 2030 N N . ARG A 1 251 ? -14.605 1.632 11.043 1.00 93.06 251 ARG A N 1
ATOM 2031 C CA . ARG A 1 251 ? -14.493 0.843 9.810 1.00 93.06 251 ARG A CA 1
ATOM 2032 C C . ARG A 1 251 ? -13.268 1.209 8.985 1.00 93.06 251 ARG A C 1
ATOM 2034 O O . ARG A 1 251 ? -12.414 0.366 8.749 1.00 93.06 251 ARG A O 1
ATOM 2041 N N . ILE A 1 252 ? -13.159 2.464 8.569 1.00 92.62 252 ILE A N 1
ATOM 2042 C CA . ILE A 1 252 ? -12.113 2.903 7.632 1.00 92.62 252 ILE A CA 1
ATOM 2043 C C . ILE A 1 252 ? -10.767 3.162 8.316 1.00 92.62 252 ILE A C 1
ATOM 2045 O O . ILE A 1 252 ? -9.737 3.156 7.649 1.00 92.62 252 ILE A O 1
ATOM 2049 N N . GLY A 1 253 ? -10.776 3.391 9.634 1.00 93.94 253 GLY A N 1
ATOM 2050 C CA . GLY A 1 253 ? -9.571 3.586 10.437 1.00 93.94 253 GLY A CA 1
ATOM 2051 C C . GLY A 1 253 ? -9.011 2.306 11.056 1.00 93.94 253 GLY A C 1
ATOM 2052 O O . GLY A 1 253 ? -7.939 2.357 11.654 1.00 93.94 253 GLY A O 1
ATOM 2053 N N . PHE A 1 254 ? -9.729 1.180 10.978 1.00 96.12 254 PHE A N 1
ATOM 2054 C CA . PHE A 1 254 ? -9.289 -0.088 11.561 1.00 96.12 254 PHE A CA 1
ATOM 2055 C C . PHE A 1 254 ? -9.854 -1.313 10.829 1.00 96.12 254 PHE A C 1
ATOM 2057 O O . PHE A 1 254 ? -9.089 -2.047 10.207 1.00 96.12 254 PHE A O 1
ATOM 2064 N N . GLU A 1 255 ? -11.170 -1.553 10.896 1.00 96.19 255 GLU A N 1
ATOM 2065 C CA . GLU A 1 255 ? -11.770 -2.851 10.528 1.00 96.19 255 GLU A CA 1
ATOM 2066 C C . GLU A 1 255 ? -11.507 -3.236 9.068 1.00 96.19 255 GLU A C 1
ATOM 2068 O O . GLU A 1 255 ? -11.143 -4.376 8.785 1.00 96.19 255 GLU A O 1
ATOM 2073 N N . ASN A 1 256 ? -11.666 -2.291 8.144 1.00 97.31 256 ASN A N 1
ATOM 2074 C CA . ASN A 1 256 ? -11.471 -2.508 6.715 1.00 97.31 256 ASN A CA 1
ATOM 2075 C C . ASN A 1 256 ? -10.027 -2.922 6.427 1.00 97.31 256 ASN A C 1
ATOM 2077 O O . ASN A 1 256 ? -9.803 -3.945 5.784 1.00 97.31 256 ASN A O 1
ATOM 2081 N N . THR A 1 257 ? -9.060 -2.187 6.980 1.00 97.56 257 THR A N 1
ATOM 2082 C CA . THR A 1 257 ? -7.634 -2.486 6.827 1.00 97.56 257 THR A CA 1
ATOM 2083 C C . THR A 1 257 ? -7.265 -3.822 7.453 1.00 97.56 257 THR A C 1
ATOM 2085 O O . THR A 1 257 ? -6.627 -4.656 6.813 1.00 97.56 257 THR A O 1
ATOM 2088 N N . ALA A 1 258 ? -7.733 -4.078 8.674 1.00 97.31 258 ALA A N 1
ATOM 2089 C CA . ALA A 1 258 ? -7.478 -5.333 9.364 1.00 97.31 258 ALA A CA 1
ATOM 2090 C C . ALA A 1 258 ? -8.058 -6.542 8.609 1.00 97.31 258 ALA A C 1
ATOM 2092 O O . ALA A 1 258 ? -7.436 -7.603 8.565 1.00 97.31 258 ALA A O 1
ATOM 2093 N N . ARG A 1 259 ? -9.238 -6.388 7.995 1.00 96.56 259 ARG A N 1
ATOM 2094 C CA . ARG A 1 259 ? -9.880 -7.429 7.182 1.00 96.56 259 ARG A CA 1
ATOM 2095 C C . ARG A 1 259 ? -9.174 -7.648 5.853 1.00 96.56 259 ARG A C 1
ATOM 2097 O O . ARG A 1 259 ? -8.977 -8.804 5.497 1.00 96.56 259 ARG A O 1
ATOM 2104 N N . PHE A 1 260 ? -8.807 -6.579 5.144 1.00 97.62 260 PHE A N 1
ATOM 2105 C CA . PHE A 1 260 ? -8.097 -6.676 3.868 1.00 97.62 260 PHE A CA 1
ATOM 2106 C C . PHE A 1 260 ? -6.800 -7.469 4.025 1.00 97.62 260 PHE A C 1
ATOM 2108 O O . PHE A 1 260 ? -6.594 -8.451 3.323 1.00 97.62 260 PHE A O 1
ATOM 2115 N N . PHE A 1 261 ? -5.988 -7.103 5.019 1.00 97.00 261 PHE A N 1
ATOM 2116 C CA . PHE A 1 261 ? -4.709 -7.756 5.277 1.00 97.00 261 PHE A CA 1
ATOM 2117 C C . PHE A 1 261 ? -4.808 -9.080 6.053 1.00 97.00 261 PHE A C 1
ATOM 2119 O O . PHE A 1 261 ? -3.783 -9.709 6.307 1.00 97.00 261 PHE A O 1
ATOM 2126 N N . GLY A 1 262 ? -6.007 -9.513 6.461 1.00 95.81 262 GLY A N 1
ATOM 2127 C CA . GLY A 1 262 ? -6.183 -10.755 7.221 1.00 95.81 262 GLY A CA 1
ATOM 2128 C C . GLY A 1 262 ? -5.499 -10.740 8.593 1.00 95.81 262 GLY A C 1
ATOM 2129 O O . GLY A 1 262 ? -4.944 -11.748 9.018 1.00 95.81 262 GLY A O 1
ATOM 2130 N N . ILE A 1 263 ? -5.506 -9.589 9.271 1.00 95.75 263 ILE A N 1
ATOM 2131 C CA . ILE A 1 263 ? -4.824 -9.372 10.558 1.00 95.75 263 ILE A CA 1
ATOM 2132 C C . ILE A 1 263 ? -5.775 -9.026 11.706 1.00 95.75 263 ILE A C 1
ATOM 2134 O O . ILE A 1 263 ? -5.315 -8.630 12.770 1.00 95.75 263 ILE A O 1
ATOM 2138 N N . LEU A 1 264 ? -7.092 -9.150 11.525 1.00 94.50 264 LEU A N 1
ATOM 2139 C CA . LEU A 1 264 ? -8.084 -8.767 12.541 1.00 94.50 264 LEU A CA 1
ATOM 2140 C C . LEU A 1 264 ? -7.915 -9.512 13.878 1.00 94.50 264 LEU A C 1
ATOM 2142 O O . LEU A 1 264 ? -8.149 -8.932 14.931 1.00 94.50 264 LEU A O 1
ATOM 2146 N N . ASP A 1 265 ? -7.486 -10.771 13.839 1.00 93.50 265 ASP A N 1
ATOM 2147 C CA . ASP A 1 265 ? -7.205 -11.625 15.000 1.00 93.50 265 ASP A CA 1
ATOM 2148 C C . ASP A 1 265 ? -5.867 -11.312 15.693 1.00 93.50 265 ASP A C 1
ATOM 2150 O O . ASP A 1 265 ? -5.591 -11.827 16.776 1.00 93.50 265 ASP A O 1
ATOM 2154 N N . ARG A 1 266 ? -5.042 -10.446 15.094 1.00 92.69 266 ARG A N 1
ATOM 2155 C CA . ARG A 1 266 ? -3.749 -10.012 15.643 1.00 92.69 266 ARG A CA 1
ATOM 2156 C C . ARG A 1 266 ? -3.866 -8.786 16.558 1.00 92.69 266 ARG A C 1
ATOM 2158 O O . ARG A 1 266 ? -2.832 -8.303 17.032 1.00 92.69 266 ARG A O 1
ATOM 2165 N N . PHE A 1 267 ? -5.084 -8.276 16.789 1.00 91.56 267 PHE A N 1
ATOM 2166 C CA . PHE A 1 267 ? -5.335 -7.046 17.543 1.00 91.56 267 PHE A CA 1
ATOM 2167 C C . PHE A 1 267 ? -6.201 -7.194 18.784 1.00 91.56 267 PHE A C 1
ATOM 2169 O O . PHE A 1 267 ? -7.240 -7.885 18.736 1.00 91.56 267 PHE A O 1
#

Mean predicted aligned error: 3.35 Å